Protein AF-A0A7S2GIJ1-F1 (afdb_monomer)

Foldseek 3Di:
DDDPPDQLVRVVVVLVVVPVPLPALVSLQVQLVSCVSVVNLVSNLVSLVSSLVSCVVVVVLLSNLVSLCSNLLSQLVVLLVVCVVPVVPDDPVSVVSNVVSVVSLVSSCVSCVVVVPVVSVVSSVVSVVVSLVSVLVSCVVVFDFPDWDWDADPPVRDIWIQGFHPSDDPDPDDDDDDDRPGDGDTDD

Sequence (188 aa):
SAVPFLSGEEAMKLYSEIGNKTDSAPCCHTLAQIHQAMQKPAQAIKCAKQAAEDYRDSGDRLAEANALHDLAVMDMDDLLSEVEKDPKAFSKAQADRLSAAWKPLEESLALYRELKHQDGEYYVTETINNVIERSRQIHIRVAEPVKTIYIMNPDTRKSFALHIFDTHITDTGADDEDDEGAAELEDE

Organism: NCBI:txid327968

Radius of gyration: 21.4 Å; Cα contacts (8 Å, |Δi|>4): 199; chains: 1; bounding box: 50×32×58 Å

Mean predicted aligned error: 10.04 Å

pLDDT: mean 83.32, std 18.73, range [32.22, 98.62]

Solvent-accessible surface area (backbone atoms only — not comparable to full-atom values): 10584 Å² total; per-residue (Å²): 134,85,79,78,86,62,52,56,66,54,46,49,49,55,51,52,72,72,34,94,54,81,85,38,36,71,58,26,38,51,50,10,55,39,25,46,77,63,74,33,52,74,58,10,37,53,24,12,48,51,14,21,54,45,19,56,76,71,63,42,57,68,60,17,22,53,23,22,38,51,26,19,52,48,48,46,50,53,51,50,58,55,35,66,75,44,52,84,69,70,40,71,70,56,52,53,48,50,58,57,33,48,51,39,36,53,54,15,44,51,40,20,59,75,70,65,37,62,70,54,43,49,53,48,52,52,50,53,53,51,53,52,51,53,52,51,56,41,45,62,76,67,53,75,62,78,42,76,46,81,46,65,42,86,87,79,69,49,69,39,52,43,45,34,49,87,75,80,80,78,65,91,85,70,86,82,86,90,78,90,66,77,56,87,55,82,69,132

Nearest PDB structures (foldseek):
  4a1s-assembly1_B  TM=7.012E-01  e=2.010E-04  Drosophila melanogaster
  5a7d-assembly2_E  TM=8.219E-01  e=1.044E-03  Drosophila melanogaster
  6hc2-assembly1_C  TM=6.698E-01  e=4.336E-04  Homo sapiens
  4wne-assembly1_A  TM=6.938E-01  e=9.354E-04  Homo sapiens
  4jhr-assembly1_B  TM=5.874E-01  e=3.321E-02  Mus musculus

Secondary structure (DSSP, 8-state):
-PPP---HHHHHHHHHHH-S-TT-HHHHHHHHHHHHHTT-HHHHHHHHHHHHHHHHHHT-HHHHHHHHHHHHHHHHHHHHHHHHH-GGG--HHHHHHHHHHHHHHHHHHHHHHHTT-HHHHHHHHHHHHHHHHHHHHHHHTTSPPSEEEEEE-TTT--EEEEEE-------TT---------------

Structure (mmCIF, N/CA/C/O backbone):
data_AF-A0A7S2GIJ1-F1
#
_entry.id   AF-A0A7S2GIJ1-F1
#
loop_
_atom_site.group_PDB
_atom_site.id
_atom_site.type_symbol
_atom_site.label_atom_id
_atom_site.label_alt_id
_atom_site.label_comp_id
_atom_site.label_asym_id
_atom_site.label_entity_id
_atom_site.label_seq_id
_atom_site.pdbx_PDB_ins_code
_atom_site.Cartn_x
_atom_site.Cartn_y
_atom_site.Cartn_z
_atom_site.occupancy
_atom_site.B_iso_or_equiv
_atom_site.auth_seq_id
_atom_site.auth_comp_id
_atom_site.auth_asym_id
_atom_site.auth_atom_id
_atom_site.pdbx_PDB_model_num
ATOM 1 N N . SER A 1 1 ? 10.943 17.146 26.565 1.00 32.22 1 SER A N 1
ATOM 2 C CA . SER A 1 1 ? 11.089 15.704 26.819 1.00 32.22 1 SER A CA 1
ATOM 3 C C . SER A 1 1 ? 11.301 15.003 25.501 1.00 32.22 1 SER A C 1
ATOM 5 O O . SER A 1 1 ? 10.431 15.096 24.648 1.00 32.22 1 SER A O 1
ATOM 7 N N . ALA A 1 2 ? 12.478 14.413 25.299 1.00 37.59 2 ALA A N 1
ATOM 8 C CA . ALA A 1 2 ? 12.779 13.629 24.108 1.00 37.59 2 ALA A CA 1
ATOM 9 C C . ALA A 1 2 ? 12.037 12.292 24.214 1.00 37.59 2 ALA A C 1
ATOM 11 O O . ALA A 1 2 ? 12.207 11.582 25.204 1.00 37.59 2 ALA A O 1
ATOM 12 N N . VAL A 1 3 ? 11.185 11.985 23.238 1.00 43.62 3 VAL A N 1
ATOM 13 C CA . VAL A 1 3 ? 10.626 10.639 23.091 1.00 43.62 3 VAL A CA 1
ATOM 14 C C . VAL A 1 3 ? 11.806 9.741 22.701 1.00 43.62 3 VAL A C 1
ATOM 16 O O . VAL A 1 3 ? 12.465 10.041 21.703 1.00 43.62 3 VAL A O 1
ATOM 19 N N . PRO A 1 4 ? 12.166 8.720 23.496 1.00 46.81 4 PRO A N 1
ATOM 20 C CA . PRO A 1 4 ? 13.254 7.828 23.133 1.00 46.81 4 PRO A CA 1
ATOM 21 C C . PRO A 1 4 ? 12.844 7.071 21.869 1.00 46.81 4 PRO A C 1
ATOM 23 O O . PRO A 1 4 ? 11.732 6.551 21.787 1.00 46.81 4 PRO A O 1
ATOM 26 N N . PHE A 1 5 ? 13.737 7.041 20.881 1.00 47.34 5 PHE A N 1
ATOM 27 C CA . PHE A 1 5 ? 13.583 6.236 19.674 1.00 47.34 5 PHE A CA 1
ATOM 28 C C . PHE A 1 5 ? 13.744 4.766 20.088 1.00 47.34 5 PHE A C 1
ATOM 30 O O . PHE A 1 5 ? 14.842 4.218 20.068 1.00 47.34 5 PHE A O 1
ATOM 37 N N . LEU A 1 6 ? 12.667 4.172 20.602 1.00 59.47 6 LEU A N 1
ATOM 38 C CA . LEU A 1 6 ? 12.596 2.746 20.899 1.00 59.47 6 LEU A CA 1
ATOM 39 C C . LEU A 1 6 ? 12.749 1.994 19.576 1.00 59.47 6 LEU A C 1
ATOM 41 O O . LEU A 1 6 ? 12.116 2.350 18.580 1.00 59.47 6 LEU A O 1
ATOM 45 N N . SER A 1 7 ? 13.589 0.964 19.556 1.00 71.94 7 SER A N 1
ATOM 46 C CA . SER A 1 7 ? 13.652 0.053 18.412 1.00 71.94 7 SER A CA 1
ATOM 47 C C . SER A 1 7 ? 12.266 -0.561 18.162 1.00 71.94 7 SER A C 1
ATOM 49 O O . SER A 1 7 ? 11.481 -0.731 19.096 1.00 71.94 7 SER A O 1
ATOM 51 N N . GLY A 1 8 ? 11.935 -0.907 16.912 1.00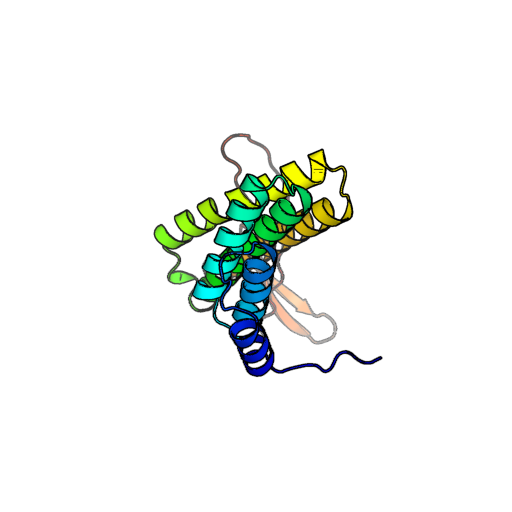 66.06 8 GLY A N 1
ATOM 52 C CA . GLY A 1 8 ? 10.622 -1.489 16.581 1.00 66.06 8 GLY A CA 1
ATOM 53 C C . GLY A 1 8 ? 10.278 -2.729 17.422 1.00 66.06 8 GLY A C 1
ATOM 54 O O . GLY A 1 8 ? 9.116 -2.952 17.752 1.00 66.06 8 GLY A O 1
ATOM 55 N N . GLU A 1 9 ? 11.292 -3.484 17.855 1.00 66.50 9 GLU A N 1
ATOM 56 C CA . GLU A 1 9 ? 11.151 -4.616 18.779 1.00 66.50 9 GLU A CA 1
ATOM 57 C C . GLU A 1 9 ? 10.811 -4.187 20.210 1.00 66.50 9 GLU A C 1
ATOM 59 O O . GLU A 1 9 ? 9.948 -4.795 20.841 1.00 66.50 9 GLU A O 1
ATOM 64 N N . GLU A 1 10 ? 11.438 -3.130 20.727 1.00 69.94 10 GLU A N 1
ATOM 65 C CA . GLU A 1 10 ? 11.119 -2.581 22.048 1.00 69.94 10 GLU A CA 1
ATOM 66 C C . GLU A 1 10 ? 9.728 -1.945 22.067 1.00 69.94 10 GLU A C 1
ATOM 68 O O . GLU A 1 10 ? 8.986 -2.148 23.026 1.00 69.94 10 GLU A O 1
ATOM 73 N N . ALA A 1 11 ? 9.344 -1.241 20.996 1.00 69.69 11 ALA A N 1
ATOM 74 C CA . ALA A 1 11 ? 7.995 -0.716 20.823 1.00 69.69 11 ALA A CA 1
ATOM 75 C C . ALA A 1 11 ? 6.970 -1.858 20.785 1.00 69.69 11 ALA A C 1
ATOM 77 O O . ALA A 1 11 ? 5.997 -1.831 21.534 1.00 69.69 11 ALA A O 1
ATOM 78 N N . MET A 1 12 ? 7.218 -2.907 19.993 1.00 69.75 12 MET A N 1
ATOM 79 C CA . MET A 1 12 ? 6.356 -4.090 19.933 1.00 69.75 12 MET A CA 1
ATOM 80 C C . MET A 1 12 ? 6.237 -4.780 21.291 1.00 69.75 12 MET A C 1
ATOM 82 O O . MET A 1 12 ? 5.138 -5.160 21.683 1.00 69.75 12 MET A O 1
ATOM 86 N N . LYS A 1 13 ? 7.342 -4.910 22.031 1.00 71.94 13 LYS A N 1
ATOM 87 C CA . LYS A 1 13 ? 7.343 -5.515 23.362 1.00 71.94 13 LYS A CA 1
ATOM 88 C C . LYS A 1 13 ? 6.508 -4.692 24.342 1.00 71.94 13 LYS A C 1
ATOM 90 O O . LYS A 1 13 ? 5.602 -5.249 24.954 1.00 71.94 13 LYS A O 1
ATOM 95 N N . LEU A 1 14 ? 6.716 -3.375 24.400 1.00 68.12 14 LEU A N 1
ATOM 96 C CA . LEU A 1 14 ? 5.918 -2.466 25.230 1.00 68.12 14 LEU A CA 1
ATOM 97 C C . LEU A 1 14 ? 4.426 -2.532 24.872 1.00 68.12 14 LEU A C 1
ATOM 99 O O . LEU A 1 14 ? 3.579 -2.645 25.755 1.00 68.12 14 LEU A O 1
ATOM 103 N N . TYR A 1 15 ? 4.100 -2.516 23.577 1.00 64.00 15 TYR A N 1
ATOM 104 C CA . TYR A 1 15 ? 2.719 -2.599 23.104 1.00 64.00 15 TYR A CA 1
ATOM 105 C C . TYR A 1 15 ? 2.088 -3.970 23.362 1.00 64.00 15 TYR A C 1
ATOM 107 O O . TYR A 1 15 ? 0.911 -4.031 23.701 1.00 64.00 15 TYR A O 1
ATOM 115 N N . SER A 1 16 ? 2.852 -5.061 23.277 1.00 62.88 16 SER A N 1
ATOM 116 C CA . SER A 1 16 ? 2.382 -6.410 23.617 1.00 62.88 16 SER A CA 1
ATOM 117 C C . SER A 1 16 ? 2.179 -6.608 25.124 1.00 62.88 16 SER A C 1
ATOM 119 O O . SER A 1 16 ? 1.241 -7.287 25.529 1.00 62.88 16 SER A O 1
ATOM 121 N N . GLU A 1 17 ? 2.997 -5.963 25.963 1.00 63.38 17 GLU A N 1
ATOM 122 C CA . GLU A 1 17 ? 2.891 -6.002 27.429 1.00 63.38 17 GLU A CA 1
ATOM 123 C C . GLU A 1 17 ? 1.703 -5.171 27.944 1.00 63.38 17 GLU A C 1
ATOM 125 O O . GLU A 1 17 ? 1.036 -5.562 28.902 1.00 63.38 17 GLU A O 1
ATOM 130 N N . ILE A 1 18 ? 1.380 -4.062 27.271 1.00 59.69 18 ILE A N 1
ATOM 131 C CA . ILE A 1 18 ? 0.137 -3.294 27.477 1.00 59.69 18 ILE A CA 1
ATOM 132 C C . ILE A 1 18 ? -1.072 -4.033 26.850 1.00 59.69 18 ILE A C 1
ATOM 134 O O . ILE A 1 18 ? -2.219 -3.864 27.273 1.00 59.69 18 ILE A O 1
ATOM 138 N N . GLY A 1 19 ? -0.800 -4.883 25.856 1.00 48.91 19 GLY A N 1
ATOM 139 C CA . GLY A 1 19 ? -1.715 -5.453 24.872 1.00 48.91 19 GLY A CA 1
ATOM 140 C C . GLY A 1 19 ? -2.279 -6.839 25.171 1.00 48.91 19 GLY A C 1
ATOM 141 O O . GLY A 1 19 ? -2.510 -7.599 24.237 1.00 48.91 19 GLY A O 1
ATOM 142 N N . ASN A 1 20 ? -2.710 -7.123 26.404 1.00 52.25 20 ASN A N 1
ATOM 143 C CA . ASN A 1 20 ? -3.764 -8.140 26.614 1.00 52.25 20 ASN A CA 1
ATOM 144 C C . ASN A 1 20 ? -5.155 -7.645 26.112 1.00 52.25 20 ASN A C 1
ATOM 146 O O . ASN A 1 20 ? -6.200 -8.040 26.619 1.00 52.25 20 ASN A O 1
ATOM 150 N N . LYS A 1 21 ? -5.134 -6.696 25.164 1.00 53.38 21 LYS A N 1
ATOM 151 C CA . LYS A 1 21 ? -6.224 -5.973 24.504 1.00 53.38 21 LYS A CA 1
ATOM 152 C C . LYS A 1 21 ? -5.809 -5.678 23.055 1.00 53.38 21 LYS A C 1
ATOM 154 O O . LYS A 1 21 ? -5.709 -4.524 22.651 1.00 53.38 21 LYS A O 1
ATOM 159 N N . THR A 1 22 ? -5.538 -6.715 22.271 1.00 56.12 22 THR A N 1
ATOM 160 C CA . THR A 1 22 ? -5.374 -6.613 20.806 1.00 56.12 22 THR A CA 1
ATOM 161 C C . THR A 1 22 ? -6.641 -6.144 20.072 1.00 56.12 22 THR A C 1
ATOM 163 O O . THR A 1 22 ? -6.626 -6.057 18.854 1.00 56.12 22 THR A O 1
ATOM 166 N N . ASP A 1 23 ? -7.706 -5.801 20.799 1.00 63.22 23 ASP A N 1
ATOM 167 C CA . ASP A 1 23 ? -9.044 -5.513 20.273 1.00 63.22 23 ASP A CA 1
ATOM 168 C C . ASP A 1 23 ? -9.342 -4.003 20.152 1.00 63.22 23 ASP A C 1
ATOM 170 O O . ASP A 1 23 ? -10.500 -3.595 20.156 1.00 63.22 23 ASP A O 1
ATOM 174 N N . SER A 1 24 ? -8.318 -3.142 20.153 1.00 83.25 24 SER A N 1
ATOM 175 C CA . SER A 1 24 ? -8.496 -1.683 20.108 1.00 83.25 24 SER A CA 1
ATOM 176 C C . SER A 1 24 ? -7.946 -1.103 18.807 1.00 83.25 24 SER A C 1
ATOM 178 O O . SER A 1 24 ? -6.752 -1.251 18.530 1.00 83.25 24 SER A O 1
ATOM 180 N N . ALA A 1 25 ? -8.783 -0.379 18.058 1.00 90.06 25 ALA A N 1
ATOM 181 C CA . ALA A 1 25 ? -8.438 0.194 16.752 1.00 90.06 25 ALA A CA 1
ATOM 182 C C . ALA A 1 25 ? -7.114 0.998 16.747 1.00 90.06 25 ALA A C 1
ATOM 184 O O . ALA A 1 25 ? -6.254 0.717 15.906 1.00 90.06 25 ALA A O 1
ATOM 185 N N . PRO A 1 26 ? -6.839 1.901 17.718 1.00 90.50 26 PRO A N 1
ATOM 186 C CA . PRO A 1 26 ? -5.560 2.617 17.783 1.00 90.50 26 PRO A CA 1
ATOM 187 C C . PRO A 1 26 ? -4.344 1.720 18.010 1.00 90.50 26 PRO A C 1
ATOM 189 O O . PRO A 1 26 ? -3.251 2.009 17.516 1.00 90.50 26 PRO A O 1
ATOM 192 N N . CYS A 1 27 ? -4.517 0.619 18.747 1.00 86.56 27 CYS A N 1
ATOM 193 C CA . CYS A 1 27 ? -3.449 -0.349 18.968 1.00 86.56 27 CYS A CA 1
ATOM 194 C C . CYS A 1 27 ? -3.133 -1.098 17.672 1.00 86.56 27 CYS A C 1
ATOM 196 O O . CYS A 1 27 ? -1.963 -1.197 17.309 1.00 86.56 27 CYS A O 1
ATOM 198 N N . CYS A 1 28 ? -4.159 -1.564 16.951 1.00 90.69 28 CYS A N 1
ATOM 199 C CA . CYS A 1 28 ? -3.998 -2.179 15.634 1.00 90.69 28 CYS A CA 1
ATOM 200 C C . CYS A 1 28 ? -3.300 -1.226 14.656 1.00 90.69 28 CYS A C 1
ATOM 202 O O . CYS A 1 28 ? -2.339 -1.618 13.998 1.00 90.69 28 CYS A O 1
ATOM 204 N N . HIS A 1 29 ? -3.707 0.044 14.624 1.00 93.81 29 HIS A N 1
ATOM 205 C CA . HIS A 1 29 ? -3.110 1.038 13.731 1.00 93.81 29 HIS A CA 1
ATOM 206 C C . HIS A 1 29 ? -1.628 1.276 14.046 1.00 93.81 29 HIS A C 1
ATOM 208 O O . HIS A 1 29 ? -0.779 1.232 13.159 1.00 93.81 29 HIS A O 1
ATOM 214 N N . THR A 1 30 ? -1.282 1.420 15.327 1.00 91.50 30 THR A N 1
ATOM 215 C CA . THR A 1 30 ? 0.119 1.596 15.740 1.00 91.50 30 THR A CA 1
ATOM 216 C C . THR A 1 30 ? 0.963 0.351 15.448 1.00 91.50 30 THR A C 1
ATOM 218 O O . THR A 1 30 ? 2.104 0.459 14.996 1.00 91.50 30 THR A O 1
ATOM 221 N N . LEU A 1 31 ? 0.416 -0.850 15.664 1.00 90.81 31 LEU A N 1
ATOM 222 C CA . LEU A 1 31 ? 1.094 -2.100 15.314 1.00 90.81 31 LEU A CA 1
ATOM 223 C C . LEU A 1 31 ? 1.361 -2.200 13.812 1.00 90.81 31 LEU A C 1
ATOM 225 O O . LEU A 1 31 ? 2.418 -2.702 13.434 1.00 90.81 31 LEU A O 1
ATOM 229 N N . ALA A 1 32 ? 0.460 -1.693 12.967 1.00 94.69 32 ALA A N 1
ATOM 230 C CA . ALA A 1 32 ? 0.686 -1.640 11.528 1.00 94.69 32 ALA A CA 1
ATOM 231 C C . ALA A 1 32 ? 1.940 -0.824 11.186 1.00 94.69 32 ALA A C 1
ATOM 233 O O . ALA A 1 32 ? 2.831 -1.312 10.493 1.00 94.69 32 ALA A O 1
ATOM 234 N N . GLN A 1 33 ? 2.060 0.373 11.762 1.00 93.38 33 GLN A N 1
ATOM 235 C CA . GLN A 1 33 ? 3.212 1.257 11.567 1.00 93.38 33 GLN A CA 1
ATOM 236 C C . GLN A 1 33 ? 4.517 0.634 12.090 1.00 93.38 33 GLN A C 1
ATOM 238 O O . GLN A 1 33 ? 5.549 0.694 11.420 1.00 93.38 33 GLN A O 1
ATOM 243 N N . ILE A 1 34 ? 4.477 -0.034 13.250 1.00 91.62 34 ILE A N 1
ATOM 244 C CA . ILE A 1 34 ? 5.633 -0.768 13.795 1.00 91.62 34 ILE A CA 1
ATOM 245 C C . ILE A 1 34 ? 6.033 -1.914 12.859 1.00 91.62 34 ILE A C 1
ATOM 247 O O . ILE A 1 34 ? 7.212 -2.078 12.550 1.00 91.62 34 ILE A O 1
ATOM 251 N N . HIS A 1 35 ? 5.072 -2.711 12.388 1.00 92.44 35 HIS A N 1
ATOM 252 C CA . HIS A 1 35 ? 5.343 -3.802 11.458 1.00 92.44 35 HIS A CA 1
ATOM 253 C C . HIS A 1 35 ? 5.932 -3.297 10.139 1.00 92.44 35 HIS A C 1
ATOM 255 O O . HIS A 1 35 ? 6.887 -3.901 9.648 1.00 92.44 35 HIS A O 1
ATOM 261 N N . GLN A 1 36 ? 5.450 -2.167 9.621 1.00 92.62 36 GLN A N 1
ATOM 262 C CA . GLN A 1 36 ? 6.013 -1.539 8.429 1.00 92.62 36 GLN A CA 1
ATOM 263 C C . GLN A 1 36 ? 7.467 -1.106 8.658 1.00 92.62 36 GLN A C 1
ATOM 265 O O . GLN A 1 36 ? 8.349 -1.456 7.875 1.00 92.62 36 GLN A O 1
ATOM 270 N N . ALA A 1 37 ? 7.759 -0.443 9.782 1.00 91.69 37 ALA A N 1
ATOM 271 C CA . ALA A 1 37 ? 9.123 -0.051 10.148 1.00 91.69 37 ALA A CA 1
ATOM 272 C C . ALA A 1 37 ? 10.066 -1.257 10.327 1.00 91.69 37 ALA A C 1
ATOM 274 O O . ALA A 1 37 ? 11.267 -1.163 10.085 1.00 91.69 37 ALA A O 1
ATOM 275 N N . MET A 1 38 ? 9.519 -2.410 10.717 1.00 92.50 38 MET A N 1
ATOM 276 C CA . MET A 1 38 ? 10.244 -3.675 10.830 1.00 92.50 38 MET A CA 1
ATOM 277 C C . MET A 1 38 ? 10.333 -4.467 9.519 1.00 92.50 38 MET A C 1
ATOM 279 O O . MET A 1 38 ? 10.793 -5.609 9.557 1.00 92.50 38 MET A O 1
ATOM 283 N N . GLN A 1 39 ? 9.890 -3.908 8.386 1.00 93.06 39 GLN A N 1
ATOM 284 C CA . GLN A 1 39 ? 9.869 -4.590 7.085 1.00 93.06 39 GLN A CA 1
ATOM 285 C C . GLN A 1 39 ? 9.063 -5.902 7.132 1.00 93.06 39 GLN A C 1
ATOM 287 O O . GLN A 1 39 ? 9.461 -6.937 6.597 1.00 93.06 39 GLN A O 1
ATOM 292 N N . LYS A 1 40 ? 7.918 -5.865 7.825 1.00 95.19 40 LYS A N 1
ATOM 293 C CA . LYS A 1 40 ? 6.952 -6.965 7.972 1.00 95.19 40 LYS A CA 1
ATOM 294 C C . LYS A 1 40 ? 5.616 -6.584 7.308 1.00 95.19 40 LYS A C 1
ATOM 296 O O . LYS A 1 40 ? 4.619 -6.408 8.013 1.00 95.19 40 LYS A O 1
ATOM 301 N N . PRO A 1 41 ? 5.582 -6.444 5.970 1.00 95.12 41 PRO A N 1
ATOM 302 C CA . PRO A 1 41 ? 4.455 -5.850 5.243 1.00 95.12 41 PRO A CA 1
ATOM 303 C C . PRO A 1 41 ? 3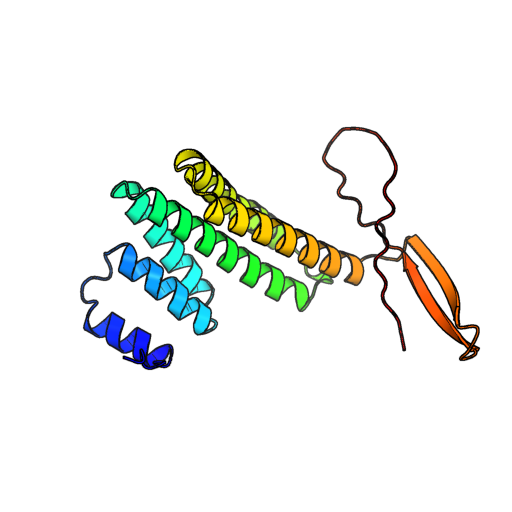.153 -6.636 5.425 1.00 95.12 41 PRO A C 1
ATOM 305 O O . PRO A 1 41 ? 2.109 -6.053 5.696 1.00 95.12 41 PRO A O 1
ATOM 308 N N . ALA A 1 42 ? 3.204 -7.972 5.408 1.00 95.94 42 ALA A N 1
ATOM 309 C CA . ALA A 1 42 ? 2.014 -8.806 5.598 1.00 95.94 42 ALA A CA 1
ATOM 310 C C . ALA A 1 42 ? 1.320 -8.567 6.955 1.00 95.94 42 ALA A C 1
ATOM 312 O O . ALA A 1 42 ? 0.091 -8.534 7.042 1.00 95.94 42 ALA A O 1
ATOM 313 N N . GLN A 1 43 ? 2.099 -8.397 8.028 1.00 94.56 43 GLN A N 1
ATOM 314 C CA . GLN A 1 43 ? 1.569 -8.071 9.350 1.00 94.56 43 GLN A CA 1
ATOM 315 C C . GLN A 1 43 ? 1.076 -6.623 9.408 1.00 94.56 43 GLN A C 1
ATOM 317 O O . GLN A 1 43 ? 0.029 -6.375 10.002 1.00 94.56 43 GLN A O 1
ATOM 322 N N . ALA A 1 44 ? 1.790 -5.696 8.764 1.00 96.19 44 ALA A N 1
ATOM 323 C CA . ALA A 1 44 ? 1.412 -4.290 8.699 1.00 96.19 44 ALA A CA 1
ATOM 324 C C . ALA A 1 44 ? 0.038 -4.105 8.036 1.00 96.19 44 ALA A C 1
ATOM 326 O O . ALA A 1 44 ? -0.884 -3.583 8.662 1.00 96.19 44 ALA A O 1
ATOM 327 N N . ILE A 1 45 ? -0.133 -4.668 6.837 1.00 97.62 45 ILE A N 1
ATOM 328 C CA . ILE A 1 45 ? -1.377 -4.658 6.055 1.00 97.62 45 ILE A CA 1
ATOM 329 C C . ILE A 1 45 ? -2.533 -5.259 6.864 1.00 97.62 45 ILE A C 1
ATOM 331 O O . ILE A 1 45 ? -3.619 -4.683 6.938 1.00 97.62 45 ILE A O 1
ATOM 335 N N . LYS A 1 46 ? -2.308 -6.400 7.532 1.00 96.12 46 LYS A N 1
ATOM 336 C CA . LYS A 1 46 ? -3.337 -7.039 8.365 1.00 96.12 46 LYS A CA 1
ATOM 337 C C . LYS A 1 46 ? -3.787 -6.133 9.516 1.00 96.12 46 LYS A C 1
ATOM 339 O O . LYS A 1 46 ? -4.984 -6.016 9.766 1.00 96.12 46 LYS A O 1
ATOM 344 N N . CYS A 1 47 ? -2.840 -5.516 10.216 1.00 95.12 47 CYS A N 1
ATOM 345 C CA . CYS A 1 47 ? -3.121 -4.627 11.338 1.00 95.12 47 CYS A CA 1
ATOM 346 C C . CYS A 1 47 ? -3.820 -3.330 10.895 1.00 95.12 47 CYS A C 1
ATOM 348 O O . CYS A 1 47 ? -4.778 -2.918 11.547 1.00 95.12 47 CYS A O 1
ATOM 350 N N . ALA A 1 48 ? -3.403 -2.728 9.776 1.00 97.31 48 ALA A N 1
ATOM 351 C CA . ALA A 1 48 ? -4.028 -1.523 9.224 1.00 97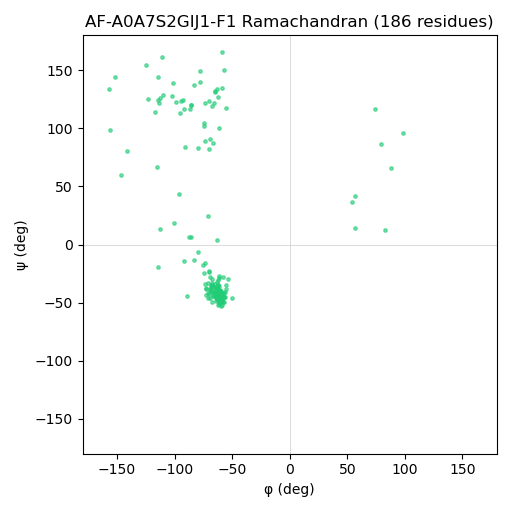.31 48 ALA A CA 1
ATOM 352 C C . ALA A 1 48 ? -5.475 -1.790 8.791 1.00 97.31 48 ALA A C 1
ATOM 354 O O . ALA A 1 48 ? -6.375 -1.020 9.119 1.00 97.31 48 ALA A O 1
ATOM 355 N N . LYS A 1 49 ? -5.718 -2.933 8.135 1.00 97.50 49 LYS A N 1
ATOM 356 C CA . LYS A 1 49 ? -7.066 -3.356 7.747 1.00 97.50 49 LYS A CA 1
ATOM 357 C C . LYS A 1 49 ? -7.989 -3.530 8.953 1.00 97.50 49 LYS A C 1
ATOM 359 O O . LYS A 1 49 ? -9.098 -3.008 8.932 1.00 97.50 49 LYS A O 1
ATOM 364 N N . GLN A 1 50 ? -7.524 -4.215 10.000 1.00 95.81 50 GLN A N 1
ATOM 365 C CA . GLN A 1 50 ? -8.312 -4.377 11.225 1.00 95.81 50 GLN A CA 1
ATOM 366 C C . GLN A 1 50 ? -8.631 -3.019 11.861 1.00 95.81 50 GLN A C 1
ATOM 368 O O . GLN A 1 50 ? -9.771 -2.769 12.229 1.00 95.81 50 GLN A O 1
ATOM 373 N N . ALA A 1 51 ? -7.649 -2.115 11.936 1.00 96.31 51 ALA A N 1
ATOM 374 C CA . ALA A 1 51 ? -7.867 -0.780 12.483 1.00 96.31 51 ALA A CA 1
ATOM 375 C C . ALA A 1 51 ? -8.925 0.008 11.697 1.00 96.31 51 ALA A C 1
ATOM 377 O O . ALA A 1 51 ? -9.792 0.629 12.304 1.00 96.31 51 ALA A O 1
ATOM 378 N N . ALA A 1 52 ? -8.881 -0.036 10.363 1.00 97.94 52 ALA A N 1
ATOM 379 C CA . ALA A 1 52 ? -9.874 0.621 9.517 1.00 97.94 52 ALA A CA 1
ATOM 380 C C . ALA A 1 52 ? -11.295 0.077 9.754 1.00 97.94 52 ALA A C 1
ATOM 382 O O . ALA A 1 52 ? -12.238 0.859 9.864 1.00 97.94 52 ALA A O 1
ATOM 383 N N . GLU A 1 53 ? -11.450 -1.246 9.875 1.00 97.06 53 GLU A N 1
ATOM 384 C CA . GLU A 1 53 ? -12.733 -1.889 10.193 1.00 97.06 53 GLU A CA 1
ATOM 385 C C . GLU A 1 53 ? -13.242 -1.477 11.588 1.00 97.06 53 GLU A C 1
ATOM 387 O O . GLU A 1 53 ? -14.389 -1.057 11.731 1.00 97.06 53 GLU A O 1
ATOM 392 N N . ASP A 1 54 ? -12.377 -1.477 12.603 1.00 94.94 54 ASP A N 1
ATOM 393 C CA . ASP A 1 54 ? -12.757 -1.101 13.969 1.00 94.94 54 ASP A CA 1
ATOM 394 C C . ASP A 1 54 ? -13.108 0.401 14.092 1.00 94.94 54 ASP A C 1
ATOM 396 O O . ASP A 1 54 ? -14.024 0.793 14.829 1.00 94.94 54 ASP A O 1
ATOM 400 N N . TYR A 1 55 ? -12.400 1.280 13.372 1.00 97.12 55 TYR A N 1
ATOM 401 C CA . TYR A 1 55 ? -12.719 2.711 13.328 1.00 97.12 55 TYR A CA 1
ATOM 402 C C . TYR A 1 55 ? -14.037 2.987 12.606 1.00 97.12 55 TYR A C 1
ATOM 404 O O . TYR A 1 55 ? -14.815 3.830 13.057 1.00 97.12 55 TYR A O 1
ATOM 412 N N . ARG A 1 56 ? -14.334 2.223 11.550 1.00 97.19 56 ARG A N 1
ATOM 413 C CA . ARG A 1 56 ? -15.636 2.256 10.879 1.00 97.19 56 ARG A CA 1
ATOM 414 C C . ARG A 1 56 ? -16.763 1.883 11.834 1.00 97.19 56 ARG A C 1
ATOM 416 O O . ARG A 1 56 ? -17.750 2.612 11.919 1.00 97.19 56 ARG A O 1
ATOM 423 N N . ASP A 1 57 ? -16.597 0.791 12.572 1.00 96.06 57 ASP A N 1
ATOM 424 C CA . ASP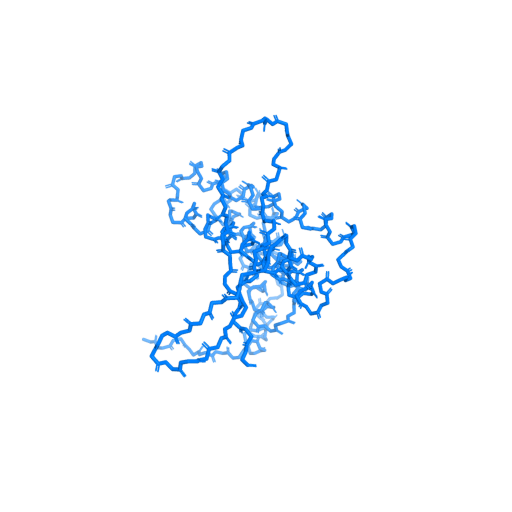 A 1 57 ? -17.612 0.286 13.500 1.00 96.06 57 ASP A CA 1
ATOM 425 C C . ASP A 1 57 ? -17.832 1.222 14.698 1.00 96.06 57 ASP A C 1
ATOM 427 O O . ASP A 1 57 ? -18.953 1.360 15.194 1.00 96.06 57 ASP A O 1
ATOM 431 N N . SER A 1 58 ? -16.778 1.905 15.149 1.00 95.12 58 SER A N 1
ATOM 432 C CA . SER A 1 58 ? -16.860 2.902 16.226 1.00 95.12 58 SER A CA 1
ATOM 433 C C . SER A 1 58 ? -17.294 4.298 15.758 1.00 95.12 58 SER A C 1
ATOM 435 O O . SER A 1 58 ? -17.681 5.122 16.591 1.00 95.12 58 SER A O 1
ATOM 437 N N . GLY A 1 59 ? -17.282 4.562 14.448 1.00 95.81 59 GLY A N 1
ATOM 438 C CA . GLY A 1 59 ? -17.666 5.839 13.845 1.00 95.81 59 GLY A CA 1
ATOM 439 C C . GLY A 1 59 ? -16.571 6.914 13.847 1.00 95.81 59 GLY A C 1
ATOM 440 O O . GLY A 1 59 ? -16.873 8.077 13.567 1.00 95.81 59 GLY A O 1
ATOM 441 N N . ASP A 1 60 ? -15.314 6.566 14.137 1.00 97.38 60 ASP A N 1
ATOM 442 C CA . ASP A 1 60 ? -14.182 7.496 14.031 1.00 97.38 60 ASP A CA 1
ATOM 443 C C . ASP A 1 60 ? -13.721 7.618 12.572 1.00 97.38 60 ASP A C 1
ATOM 445 O O . ASP A 1 60 ? -12.794 6.959 12.104 1.00 97.38 60 ASP A O 1
ATOM 449 N N . ARG A 1 61 ? -14.411 8.484 11.829 1.00 98.00 61 ARG A N 1
ATOM 450 C CA . ARG A 1 61 ? -14.220 8.665 10.383 1.00 98.00 61 ARG A CA 1
ATOM 451 C C . ARG A 1 61 ? -12.825 9.163 10.009 1.00 98.00 61 ARG A C 1
ATOM 453 O O . ARG A 1 61 ? -12.318 8.789 8.956 1.00 98.00 61 ARG A O 1
ATOM 460 N N . LEU A 1 62 ? -12.210 10.016 10.835 1.00 98.31 62 LEU A N 1
ATOM 461 C CA . LEU A 1 62 ? -10.869 10.536 10.547 1.00 98.31 62 LEU A CA 1
ATOM 462 C C . LEU A 1 62 ? -9.820 9.445 10.759 1.00 98.31 62 LEU A C 1
ATOM 464 O O . LEU A 1 62 ? -8.925 9.281 9.932 1.00 98.31 62 LEU A O 1
ATOM 468 N N . ALA A 1 63 ? -9.937 8.686 11.849 1.00 97.56 63 ALA A N 1
ATOM 469 C CA . ALA A 1 63 ? -9.021 7.592 12.117 1.00 97.56 63 ALA A CA 1
ATOM 470 C C . ALA A 1 63 ? -9.177 6.448 11.100 1.00 97.56 63 ALA A C 1
ATOM 472 O O . ALA A 1 63 ? -8.177 5.884 10.660 1.00 97.56 63 ALA A O 1
ATOM 473 N N . GLU A 1 64 ? -10.401 6.171 10.645 1.00 98.44 64 GLU A N 1
ATOM 474 C CA . GLU A 1 64 ? -10.657 5.260 9.527 1.00 98.44 64 GLU A CA 1
ATOM 475 C C . GLU A 1 64 ? -9.990 5.739 8.233 1.00 98.44 64 GLU A C 1
ATOM 477 O O . GLU A 1 64 ? -9.312 4.949 7.580 1.00 98.44 64 GLU A O 1
ATOM 482 N N . ALA A 1 65 ? -10.124 7.024 7.879 1.00 98.62 65 ALA A N 1
ATOM 483 C CA . ALA A 1 65 ? -9.484 7.588 6.689 1.00 98.62 65 ALA A CA 1
ATOM 484 C C . ALA A 1 65 ? -7.960 7.407 6.727 1.00 98.62 65 ALA A C 1
ATOM 486 O O . ALA A 1 65 ? -7.369 6.960 5.743 1.00 98.62 65 ALA A O 1
ATOM 487 N N . ASN A 1 66 ? -7.343 7.686 7.879 1.00 98.31 66 ASN A N 1
ATOM 488 C CA . ASN A 1 66 ? -5.908 7.499 8.090 1.00 98.31 66 ASN A CA 1
ATOM 489 C C . ASN A 1 66 ? -5.502 6.019 7.983 1.00 98.31 66 ASN A C 1
ATOM 491 O O . ASN A 1 66 ? -4.518 5.697 7.326 1.00 98.31 66 ASN A O 1
ATOM 495 N N . ALA A 1 67 ? -6.257 5.105 8.600 1.00 98.06 67 ALA A N 1
ATOM 496 C CA . ALA A 1 67 ? -5.957 3.674 8.555 1.00 98.06 67 ALA A CA 1
ATOM 497 C C . ALA A 1 67 ? -6.124 3.078 7.144 1.00 98.06 67 ALA A C 1
ATOM 499 O O . ALA A 1 67 ? -5.348 2.210 6.749 1.00 98.06 67 ALA A O 1
ATOM 500 N N . LEU A 1 68 ? -7.106 3.555 6.370 1.00 98.62 68 LEU A N 1
ATOM 501 C CA . LEU A 1 68 ? -7.307 3.170 4.970 1.00 98.62 68 LEU A CA 1
ATOM 502 C C . LEU A 1 68 ? -6.200 3.708 4.051 1.00 98.62 68 LEU A C 1
ATOM 504 O O . LEU A 1 68 ? -5.751 2.982 3.164 1.00 98.62 68 LEU A O 1
ATOM 508 N N . HIS A 1 69 ? -5.740 4.945 4.275 1.00 98.44 69 HIS A N 1
ATOM 509 C CA . HIS A 1 69 ? -4.590 5.510 3.559 1.00 98.44 69 HIS A CA 1
ATOM 510 C C . HIS A 1 69 ? -3.327 4.686 3.824 1.00 98.44 69 HIS A C 1
ATOM 512 O O . HIS A 1 69 ? -2.710 4.203 2.876 1.00 98.44 69 HIS A O 1
ATOM 518 N N . ASP A 1 70 ? -3.015 4.426 5.097 1.00 98.00 70 ASP A N 1
ATOM 519 C CA . ASP A 1 70 ? -1.869 3.604 5.497 1.00 98.00 70 ASP A CA 1
ATOM 520 C C . ASP A 1 70 ? -1.957 2.182 4.918 1.00 98.00 70 ASP A C 1
ATOM 522 O O . ASP A 1 70 ? -0.964 1.658 4.415 1.00 98.00 70 ASP A O 1
ATOM 526 N N . LEU A 1 71 ? -3.144 1.561 4.936 1.00 98.38 71 LEU A N 1
ATOM 527 C CA . LEU A 1 71 ? -3.372 0.249 4.327 1.00 98.38 71 LEU A CA 1
ATOM 528 C C . LEU A 1 71 ? -3.013 0.250 2.836 1.00 98.38 71 LEU A C 1
ATOM 530 O O . LEU A 1 71 ? -2.293 -0.641 2.384 1.00 98.38 71 LEU A O 1
ATOM 534 N N . ALA A 1 72 ? -3.510 1.234 2.083 1.00 97.94 72 ALA A N 1
ATOM 535 C CA . ALA A 1 72 ? -3.241 1.345 0.655 1.00 97.94 72 ALA A CA 1
ATOM 536 C C . ALA A 1 72 ? -1.749 1.560 0.377 1.00 97.94 72 ALA A C 1
ATOM 538 O O . ALA A 1 72 ? -1.177 0.862 -0.457 1.00 97.94 72 ALA A O 1
ATOM 539 N N . VAL A 1 73 ? -1.108 2.476 1.110 1.00 97.25 73 VAL A N 1
ATOM 540 C CA . VAL A 1 73 ? 0.327 2.763 0.978 1.00 97.25 73 VAL A CA 1
ATOM 541 C C . VAL A 1 73 ? 1.160 1.514 1.256 1.00 97.25 73 VAL A C 1
ATOM 543 O O . VAL A 1 73 ? 2.029 1.184 0.457 1.00 97.25 73 VAL A O 1
ATOM 546 N N . MET A 1 74 ? 0.889 0.792 2.347 1.00 97.44 74 MET A N 1
ATOM 547 C CA . MET A 1 74 ? 1.636 -0.420 2.708 1.00 97.44 74 MET A CA 1
ATOM 548 C C . MET A 1 74 ? 1.481 -1.528 1.660 1.00 97.44 74 MET A C 1
ATOM 550 O O . MET A 1 74 ? 2.455 -2.206 1.336 1.00 97.44 74 MET A O 1
ATOM 554 N N . ASP A 1 75 ? 0.270 -1.721 1.132 1.00 96.88 75 ASP A N 1
ATOM 555 C CA . ASP A 1 75 ? -0.006 -2.760 0.137 1.00 96.88 75 ASP A CA 1
ATOM 556 C C . ASP A 1 75 ? 0.630 -2.433 -1.224 1.00 96.88 75 ASP A C 1
ATOM 558 O O . ASP A 1 75 ? 1.303 -3.278 -1.819 1.00 96.88 75 ASP A O 1
ATOM 562 N N . MET A 1 76 ? 0.482 -1.186 -1.687 1.00 96.62 76 MET A N 1
ATOM 563 C CA . MET A 1 76 ? 1.094 -0.718 -2.932 1.00 96.62 76 MET A CA 1
ATOM 564 C C . MET A 1 76 ? 2.619 -0.682 -2.843 1.00 96.62 76 MET A C 1
ATOM 566 O O . MET A 1 76 ? 3.280 -1.077 -3.798 1.00 96.62 76 MET A O 1
ATOM 570 N N . ASP A 1 77 ? 3.190 -0.246 -1.719 1.00 95.44 77 ASP A N 1
ATOM 571 C CA . ASP A 1 77 ? 4.641 -0.199 -1.541 1.00 95.44 77 ASP A CA 1
ATOM 572 C C . ASP A 1 77 ? 5.268 -1.596 -1.547 1.00 95.44 77 ASP A C 1
ATOM 574 O O . ASP A 1 77 ? 6.259 -1.817 -2.246 1.00 95.44 77 ASP A O 1
ATOM 578 N N . ASP A 1 78 ? 4.675 -2.557 -0.831 1.00 96.31 78 ASP A N 1
ATOM 579 C CA . ASP A 1 78 ? 5.136 -3.949 -0.835 1.00 96.31 78 ASP A CA 1
ATOM 580 C C . ASP A 1 78 ? 5.075 -4.548 -2.245 1.00 96.31 78 ASP A C 1
ATOM 582 O O . ASP A 1 78 ? 6.058 -5.115 -2.729 1.00 96.31 78 ASP A O 1
ATOM 586 N N . LEU A 1 79 ? 3.949 -4.355 -2.938 1.00 95.44 79 LEU A N 1
ATOM 587 C CA . LEU A 1 79 ? 3.763 -4.842 -4.298 1.00 95.44 79 LEU A CA 1
ATOM 588 C C . LEU A 1 79 ? 4.751 -4.206 -5.282 1.00 95.44 79 LEU A C 1
ATOM 590 O O . LEU A 1 79 ? 5.428 -4.917 -6.021 1.00 95.44 79 LEU A O 1
ATOM 594 N N . LEU A 1 80 ? 4.846 -2.878 -5.323 1.00 94.62 80 LEU A N 1
ATOM 595 C CA . LEU A 1 80 ? 5.724 -2.193 -6.271 1.00 94.62 80 LEU A CA 1
ATOM 596 C C . LEU A 1 80 ? 7.192 -2.521 -5.994 1.00 94.62 80 LEU A C 1
ATOM 598 O O . LEU A 1 80 ? 7.945 -2.745 -6.935 1.00 94.62 80 LEU A O 1
ATOM 602 N N . SER A 1 81 ? 7.583 -2.668 -4.727 1.00 94.19 81 SER A N 1
ATOM 603 C CA . SER A 1 81 ? 8.938 -3.090 -4.354 1.00 94.19 81 SER A CA 1
ATOM 604 C C . SER A 1 81 ? 9.245 -4.537 -4.757 1.00 94.19 81 SER A C 1
ATOM 606 O O . SER A 1 81 ? 10.402 -4.887 -5.006 1.00 94.19 81 SER A O 1
ATOM 608 N N . GLU A 1 82 ? 8.239 -5.413 -4.805 1.00 93.56 82 GLU A N 1
ATOM 609 C CA . GLU A 1 82 ? 8.358 -6.759 -5.373 1.00 93.56 82 GLU A CA 1
ATOM 610 C C . GLU A 1 82 ? 8.566 -6.690 -6.893 1.00 93.56 82 GLU A C 1
ATOM 612 O O . GLU A 1 82 ? 9.514 -7.282 -7.413 1.00 93.56 82 GLU A O 1
ATOM 617 N N . VAL A 1 83 ? 7.734 -5.915 -7.593 1.00 93.50 83 VAL A N 1
ATOM 618 C CA . VAL A 1 83 ? 7.770 -5.777 -9.058 1.00 93.50 83 VAL A CA 1
ATOM 619 C C . VAL A 1 83 ? 9.043 -5.076 -9.533 1.00 93.50 83 VAL A C 1
ATOM 621 O O . VAL A 1 83 ? 9.624 -5.469 -10.536 1.00 93.50 83 VAL A O 1
ATOM 624 N N . GLU A 1 84 ? 9.554 -4.091 -8.802 1.00 93.31 84 GLU A N 1
ATOM 625 C CA . GLU A 1 84 ? 10.805 -3.399 -9.132 1.00 93.31 84 GLU A CA 1
ATOM 626 C C . GLU A 1 84 ? 12.029 -4.328 -9.136 1.00 93.31 84 GLU A C 1
ATOM 628 O O . GLU A 1 84 ? 13.004 -4.060 -9.851 1.00 93.31 84 GLU A O 1
ATOM 633 N N . LYS A 1 85 ? 12.003 -5.425 -8.368 1.00 92.50 85 LYS A N 1
ATOM 634 C CA . LYS A 1 85 ? 13.096 -6.411 -8.344 1.00 92.50 85 LYS A CA 1
ATOM 635 C C . LYS A 1 85 ? 13.128 -7.253 -9.615 1.00 92.50 85 LYS A C 1
ATOM 637 O O . LYS A 1 85 ? 14.215 -7.544 -10.108 1.00 92.50 85 LYS A O 1
ATOM 642 N N . ASP A 1 86 ? 11.961 -7.605 -10.148 1.00 91.50 86 ASP A N 1
ATOM 643 C CA . ASP A 1 86 ? 11.830 -8.319 -11.418 1.00 91.50 86 ASP A CA 1
ATOM 644 C C . ASP A 1 86 ? 10.624 -7.811 -12.232 1.00 91.50 86 ASP A C 1
ATOM 646 O O . ASP A 1 86 ? 9.566 -8.447 -12.258 1.00 91.50 86 ASP A O 1
ATOM 650 N N . PRO A 1 87 ? 10.776 -6.672 -12.937 1.00 88.00 87 PRO A N 1
ATOM 651 C CA . PRO A 1 87 ? 9.681 -6.054 -13.689 1.00 88.00 87 PRO A CA 1
ATOM 652 C C . PRO A 1 87 ? 9.062 -6.968 -14.751 1.00 88.00 87 PRO A C 1
ATOM 654 O O . PRO A 1 87 ? 7.883 -6.847 -15.078 1.00 88.00 87 PRO A O 1
ATOM 657 N N . LYS A 1 88 ? 9.844 -7.911 -15.291 1.00 87.06 88 LYS A N 1
ATOM 658 C CA . LYS A 1 88 ? 9.391 -8.837 -16.340 1.00 87.06 88 LYS A CA 1
ATOM 659 C C . LYS A 1 88 ? 8.484 -9.940 -15.800 1.00 87.06 88 LYS A C 1
ATOM 661 O O . LYS A 1 88 ? 7.783 -10.575 -16.585 1.00 87.06 88 LYS A O 1
ATOM 666 N N . ALA A 1 89 ? 8.488 -10.164 -14.487 1.00 86.69 89 ALA A N 1
ATOM 667 C CA . ALA A 1 89 ? 7.634 -11.138 -13.820 1.00 86.69 89 ALA A CA 1
ATOM 668 C C . ALA A 1 89 ? 6.257 -10.577 -13.424 1.00 86.69 89 ALA A C 1
ATOM 670 O O . ALA A 1 89 ? 5.495 -11.293 -12.770 1.00 86.69 89 ALA A O 1
ATOM 671 N N . PHE A 1 90 ? 5.918 -9.338 -13.821 1.00 88.44 90 PHE A N 1
ATOM 672 C CA . PHE A 1 90 ? 4.623 -8.740 -13.507 1.00 88.44 90 PHE A CA 1
ATOM 673 C C . PHE A 1 90 ? 3.469 -9.626 -13.994 1.00 88.44 90 PHE A C 1
ATOM 675 O O . PHE A 1 90 ? 3.311 -9.912 -15.182 1.00 88.44 90 PHE A O 1
ATOM 682 N N . SER A 1 91 ? 2.671 -10.097 -13.044 1.00 89.44 91 SER A N 1
ATOM 683 C CA . SER A 1 91 ? 1.644 -11.106 -13.260 1.00 89.44 91 SER A CA 1
ATOM 684 C C . SER A 1 91 ? 0.243 -10.523 -13.128 1.00 89.44 91 SER A C 1
ATOM 686 O O . SER A 1 91 ? 0.017 -9.502 -12.479 1.00 89.44 91 SER A O 1
ATOM 688 N N . LYS A 1 92 ? -0.747 -11.239 -13.666 1.00 88.81 92 LYS A N 1
ATOM 689 C CA . LYS A 1 92 ? -2.156 -10.882 -13.470 1.00 88.81 92 LYS A CA 1
ATOM 690 C C . LYS A 1 92 ? -2.535 -10.776 -11.984 1.00 88.81 92 LYS A C 1
ATOM 692 O O . LYS A 1 92 ? -3.274 -9.876 -11.619 1.00 88.81 92 LYS A O 1
ATOM 697 N N . ALA A 1 93 ? -2.002 -11.647 -11.125 1.00 91.44 93 ALA A N 1
ATOM 698 C CA . ALA A 1 93 ? -2.288 -11.607 -9.689 1.00 91.44 93 ALA A CA 1
ATOM 699 C C . ALA A 1 93 ? -1.774 -10.318 -9.025 1.00 91.44 93 ALA A C 1
ATOM 701 O O . ALA A 1 93 ? -2.438 -9.760 -8.156 1.00 91.44 93 ALA A O 1
ATOM 702 N N . GLN A 1 94 ? -0.611 -9.830 -9.458 1.00 92.88 94 GLN A N 1
ATOM 703 C CA . GLN A 1 94 ? -0.054 -8.554 -9.014 1.00 92.88 94 GLN A CA 1
ATOM 704 C C . GLN A 1 94 ? -0.878 -7.369 -9.544 1.00 92.88 94 GLN A C 1
ATOM 706 O O . GLN A 1 94 ? -1.142 -6.438 -8.791 1.00 92.88 94 GLN A O 1
ATOM 711 N N . ALA A 1 95 ? -1.373 -7.429 -10.784 1.00 88.94 95 ALA A N 1
ATOM 712 C CA . ALA A 1 95 ? -2.303 -6.427 -11.314 1.00 88.94 95 ALA A CA 1
ATOM 713 C C . ALA A 1 95 ? -3.630 -6.384 -10.532 1.00 88.94 95 ALA A C 1
ATOM 715 O O . ALA A 1 95 ? -4.092 -5.308 -10.151 1.00 88.94 95 ALA A O 1
ATOM 716 N N . ASP A 1 96 ? -4.208 -7.550 -10.232 1.00 92.31 96 ASP A N 1
ATOM 717 C CA . ASP A 1 96 ? -5.435 -7.667 -9.438 1.00 92.31 96 ASP A CA 1
ATOM 718 C C . ASP A 1 96 ? -5.219 -7.129 -8.007 1.00 92.31 96 ASP A C 1
ATOM 720 O O . ASP A 1 96 ? -6.084 -6.440 -7.464 1.00 92.31 96 ASP A O 1
ATOM 724 N N . ARG A 1 97 ? -4.043 -7.382 -7.409 1.00 94.06 97 ARG A N 1
ATOM 725 C CA . ARG A 1 97 ? -3.646 -6.829 -6.103 1.00 94.06 97 ARG A CA 1
ATOM 726 C C . ARG A 1 97 ? -3.531 -5.305 -6.141 1.00 94.06 97 ARG A C 1
ATOM 728 O O . ARG A 1 97 ? -4.099 -4.650 -5.273 1.00 94.06 97 ARG A O 1
ATOM 735 N N . LEU A 1 98 ? -2.864 -4.739 -7.152 1.00 91.88 98 LEU A N 1
ATOM 736 C CA . LEU A 1 98 ? -2.760 -3.285 -7.312 1.00 91.88 98 LEU A CA 1
ATOM 737 C C . LEU A 1 98 ? -4.151 -2.655 -7.439 1.00 91.88 98 LEU A C 1
ATOM 739 O O . LEU A 1 98 ? -4.458 -1.706 -6.726 1.00 91.88 98 LEU A O 1
ATOM 743 N N . SER A 1 99 ? -5.014 -3.227 -8.287 1.00 91.19 99 SER A N 1
ATOM 744 C CA . SER A 1 99 ? -6.408 -2.794 -8.449 1.00 91.19 99 SER A CA 1
ATOM 745 C C . SER A 1 99 ? -7.187 -2.829 -7.129 1.00 91.19 99 SER A C 1
ATOM 747 O O . SER A 1 99 ? -7.910 -1.886 -6.815 1.00 91.19 99 SER A O 1
ATOM 749 N N . ALA A 1 100 ? -7.005 -3.872 -6.315 1.00 93.88 100 ALA A N 1
ATOM 750 C CA . ALA A 1 100 ? -7.646 -3.970 -5.008 1.00 93.88 100 ALA A CA 1
ATOM 751 C C . ALA A 1 100 ? -7.124 -2.929 -4.002 1.00 93.88 100 ALA A C 1
ATOM 753 O O . ALA A 1 100 ? -7.916 -2.424 -3.204 1.00 93.88 100 ALA A O 1
ATOM 754 N N . ALA A 1 101 ? -5.833 -2.586 -4.052 1.00 94.25 101 ALA A N 1
ATOM 755 C CA . ALA A 1 101 ? -5.211 -1.602 -3.165 1.00 94.25 101 ALA A CA 1
ATOM 756 C C . ALA A 1 101 ? -5.666 -0.156 -3.447 1.00 94.25 101 ALA A C 1
ATOM 758 O O . ALA A 1 101 ? -5.644 0.680 -2.545 1.00 94.25 101 ALA A O 1
ATOM 759 N N . TRP A 1 102 ? -6.148 0.144 -4.659 1.00 94.88 102 TRP A N 1
ATOM 760 C CA . TRP A 1 102 ? -6.742 1.450 -4.985 1.00 94.88 102 TRP A CA 1
ATOM 761 C C . TRP A 1 102 ? -8.024 1.735 -4.208 1.00 94.88 102 TRP A C 1
ATOM 763 O O . TRP A 1 102 ? -8.272 2.869 -3.808 1.00 94.88 102 TRP A O 1
ATOM 773 N N . LYS A 1 103 ? -8.818 0.702 -3.925 1.00 95.94 103 LYS A N 1
ATOM 774 C CA . LYS A 1 103 ? -10.101 0.853 -3.239 1.00 95.94 103 LYS A CA 1
ATOM 775 C C . LYS A 1 103 ? -9.994 1.507 -1.848 1.00 95.94 103 LYS A C 1
ATOM 777 O O . LYS A 1 103 ? -10.707 2.482 -1.616 1.00 95.94 103 LYS A O 1
ATOM 782 N N . PRO A 1 104 ? -9.144 1.041 -0.909 1.00 97.50 104 PRO A N 1
ATOM 783 C CA . PRO A 1 104 ? -8.979 1.729 0.372 1.00 97.50 104 PRO A CA 1
ATOM 784 C C . PRO A 1 104 ? -8.432 3.157 0.213 1.00 97.50 104 PRO A C 1
ATOM 786 O O . PRO A 1 104 ? -8.812 4.031 0.988 1.00 97.50 104 PRO A O 1
ATOM 789 N N . LEU A 1 105 ? -7.617 3.433 -0.813 1.00 97.50 105 LEU A N 1
ATOM 790 C CA . LEU A 1 105 ? -7.135 4.789 -1.094 1.00 97.50 105 LEU A CA 1
ATOM 791 C C . LEU A 1 105 ? -8.277 5.728 -1.522 1.00 97.50 105 LEU A C 1
ATOM 793 O O . LEU A 1 105 ? -8.369 6.856 -1.037 1.00 97.50 105 LEU A O 1
ATOM 797 N N . GLU A 1 106 ? -9.174 5.253 -2.387 1.00 97.00 106 GLU A N 1
ATOM 798 C CA . GLU A 1 106 ? -10.380 5.978 -2.805 1.00 97.00 106 GLU A CA 1
ATOM 799 C C . GLU A 1 106 ? -11.345 6.214 -1.634 1.00 97.00 106 GLU A C 1
ATOM 801 O O . GLU A 1 106 ? -11.860 7.323 -1.470 1.00 97.00 106 GLU A O 1
ATOM 806 N N . GLU A 1 107 ? -11.569 5.195 -0.796 1.00 98.06 107 GLU A N 1
ATOM 807 C CA . GLU A 1 107 ? -12.392 5.314 0.414 1.00 98.06 107 GLU A CA 1
ATOM 808 C C . GLU A 1 107 ? -11.798 6.349 1.385 1.00 98.06 107 GLU A C 1
ATOM 810 O O . GLU A 1 107 ? -12.525 7.202 1.897 1.00 98.06 107 GLU A O 1
ATOM 815 N N . SER A 1 108 ? -10.476 6.339 1.581 1.00 98.44 108 SER A N 1
ATOM 816 C CA . SER A 1 108 ? -9.772 7.339 2.390 1.00 98.44 108 SER A CA 1
ATOM 817 C C . SER A 1 108 ? -9.956 8.760 1.843 1.00 98.44 108 SER A C 1
ATOM 819 O O . SER A 1 108 ? -10.340 9.668 2.584 1.00 98.44 108 SER A O 1
ATOM 821 N N . LEU A 1 109 ? -9.783 8.959 0.530 1.00 98.12 109 LEU A N 1
ATOM 822 C CA . LEU A 1 109 ? -9.992 10.259 -0.116 1.00 98.12 109 LEU A CA 1
ATOM 823 C C . LEU A 1 109 ? -11.426 10.768 0.054 1.00 98.12 109 LEU A C 1
ATOM 825 O O . LEU A 1 109 ? -11.641 11.957 0.303 1.00 98.12 109 LEU A O 1
ATOM 829 N N . ALA A 1 110 ? -12.411 9.880 -0.086 1.00 98.19 110 ALA A N 1
ATOM 830 C CA . ALA A 1 110 ? -13.812 10.225 0.109 1.00 98.19 110 ALA A CA 1
ATOM 831 C C . ALA A 1 110 ? -14.076 10.711 1.542 1.00 98.19 110 ALA A C 1
ATOM 833 O O . ALA A 1 110 ? -14.741 11.733 1.723 1.00 98.19 110 ALA A O 1
ATOM 834 N N . LEU A 1 111 ? -13.502 10.041 2.546 1.00 98.44 111 LEU A N 1
ATOM 835 C CA . LEU A 1 111 ? -13.611 10.447 3.948 1.00 98.44 111 LEU A CA 1
ATOM 836 C C . LEU A 1 111 ? -12.907 11.778 4.224 1.00 98.44 111 LEU A C 1
ATOM 838 O O . LEU A 1 111 ? -13.486 12.647 4.874 1.00 98.44 111 LEU A O 1
ATOM 842 N N . TYR A 1 112 ? -11.695 11.994 3.705 1.00 98.56 112 TYR A N 1
ATOM 843 C CA . TYR A 1 112 ? -11.018 13.282 3.873 1.00 98.56 112 TYR A CA 1
ATOM 844 C C . TYR A 1 112 ? -11.815 14.436 3.263 1.00 98.56 112 TYR A C 1
ATOM 846 O O . TYR A 1 112 ? -11.945 15.482 3.901 1.00 98.56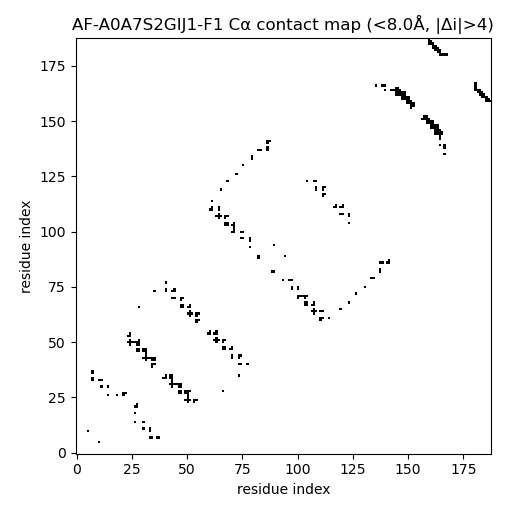 112 TYR A O 1
ATOM 854 N N . ARG A 1 113 ? -12.430 14.230 2.092 1.00 98.19 113 ARG A N 1
ATOM 855 C CA . ARG A 1 113 ? -13.326 15.214 1.463 1.00 98.19 113 ARG A CA 1
ATOM 856 C C . ARG A 1 113 ? -14.582 15.475 2.290 1.00 98.19 113 ARG A C 1
ATOM 858 O O . ARG A 1 113 ? -14.964 16.632 2.463 1.00 98.19 113 ARG A O 1
ATOM 865 N N . GLU A 1 114 ? -15.212 14.427 2.823 1.00 98.00 114 GLU A N 1
ATOM 866 C CA . GLU A 1 114 ? -16.367 14.541 3.728 1.00 98.00 114 GLU A CA 1
ATOM 867 C C . GLU A 1 114 ? -16.019 15.400 4.955 1.00 98.00 114 GLU A C 1
ATOM 869 O O . GLU A 1 114 ? -16.760 16.315 5.324 1.00 98.00 114 GLU A O 1
ATOM 874 N N . LEU A 1 115 ? -14.847 15.149 5.539 1.00 98.00 115 LEU A N 1
ATOM 875 C CA . LEU A 1 115 ? -14.324 15.837 6.718 1.00 98.00 115 LEU A CA 1
ATOM 876 C C . LEU A 1 115 ? -13.711 17.213 6.406 1.00 98.00 115 LEU A C 1
ATOM 878 O O . LEU A 1 115 ? -13.357 17.941 7.335 1.00 98.00 115 LEU A O 1
ATOM 882 N N . LYS A 1 116 ? -13.591 17.586 5.123 1.00 98.06 116 LYS A N 1
ATOM 883 C CA . LYS A 1 116 ? -12.883 18.787 4.638 1.00 98.06 116 LYS A CA 1
ATOM 884 C C . LYS A 1 116 ? -11.432 18.861 5.135 1.00 98.06 116 LYS A C 1
ATOM 886 O O . LYS A 1 116 ? -10.928 19.936 5.466 1.00 98.06 116 LYS A O 1
ATOM 891 N N . HIS A 1 117 ? -10.773 17.710 5.218 1.00 97.69 117 HIS A N 1
ATOM 892 C CA . HIS A 1 117 ? -9.428 17.551 5.752 1.00 97.69 117 HIS A CA 1
ATOM 893 C C . HIS A 1 117 ? -8.378 17.687 4.636 1.00 97.69 117 HIS A C 1
ATOM 895 O O . HIS A 1 117 ? -7.906 16.697 4.076 1.00 97.69 117 HIS A O 1
ATOM 901 N N . GLN A 1 118 ? -8.009 18.932 4.322 1.00 96.38 118 GLN A N 1
ATOM 902 C CA . GLN A 1 118 ? -7.156 19.278 3.173 1.00 96.38 118 GLN A CA 1
ATOM 903 C C . GLN A 1 118 ? -5.798 18.566 3.168 1.00 96.38 118 GLN A C 1
ATOM 905 O O . GLN A 1 118 ? -5.374 18.083 2.121 1.00 96.38 118 GLN A O 1
ATOM 910 N N . ASP A 1 119 ? -5.148 18.443 4.328 1.00 95.94 119 ASP A N 1
ATOM 911 C CA . ASP A 1 119 ? -3.856 17.754 4.432 1.00 95.94 119 ASP A CA 1
ATOM 912 C C . ASP A 1 119 ? -3.974 16.274 4.033 1.00 95.94 119 ASP A C 1
ATOM 914 O O . ASP A 1 119 ? -3.086 15.720 3.396 1.00 95.94 119 ASP A O 1
ATOM 918 N N . GLY A 1 120 ? -5.110 15.643 4.347 1.00 95.56 120 GLY A N 1
ATOM 919 C CA . GLY A 1 120 ? -5.369 14.242 4.002 1.00 95.56 120 GLY A CA 1
ATOM 920 C C . GLY A 1 120 ? -5.574 14.051 2.501 1.00 95.56 120 GLY A C 1
ATOM 921 O O . GLY A 1 120 ? -5.004 13.143 1.901 1.00 95.56 120 GLY A O 1
ATOM 922 N N . GLU A 1 121 ? -6.323 14.957 1.868 1.00 96.94 121 GLU A N 1
ATOM 923 C CA . GLU A 1 121 ? -6.482 14.972 0.407 1.00 96.94 121 GLU A CA 1
ATOM 924 C C . GLU A 1 121 ? -5.140 15.167 -0.313 1.00 96.94 121 GLU A C 1
ATOM 926 O O . GLU A 1 121 ? -4.876 14.517 -1.331 1.00 96.94 121 GLU A O 1
ATOM 931 N N . TYR A 1 122 ? -4.279 16.030 0.233 1.00 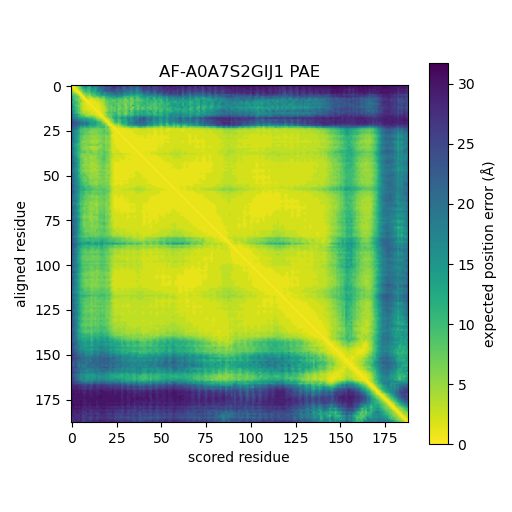96.38 122 TYR A N 1
ATOM 932 C CA . TYR A 1 122 ? -2.923 16.233 -0.267 1.00 96.38 122 TYR A CA 1
ATOM 933 C C . TYR A 1 122 ? -2.096 14.941 -0.184 1.00 96.38 122 TYR A C 1
ATOM 935 O O . TYR A 1 122 ? -1.545 14.522 -1.202 1.00 96.38 122 TYR A O 1
ATOM 943 N N . TYR A 1 123 ? -2.071 14.258 0.968 1.00 95.00 123 TYR A N 1
ATOM 944 C CA . TYR A 1 123 ? -1.305 13.014 1.128 1.00 95.00 123 TYR A CA 1
ATOM 945 C C . TYR A 1 123 ? -1.786 11.888 0.214 1.00 95.00 123 TYR A C 1
ATOM 947 O O . TYR A 1 123 ? -0.968 11.144 -0.338 1.00 95.00 123 TYR A O 1
ATOM 955 N N . VAL A 1 124 ? -3.100 11.774 0.000 1.00 95.94 124 VAL A N 1
ATOM 956 C CA . VAL A 1 124 ? -3.623 10.826 -0.987 1.00 95.94 124 VAL A CA 1
ATOM 957 C C . VAL A 1 124 ? -3.103 11.188 -2.375 1.00 95.94 124 VAL A C 1
ATOM 959 O O . VAL A 1 124 ? -2.541 10.332 -3.046 1.00 95.94 124 VAL A O 1
ATOM 962 N N . THR A 1 125 ? -3.203 12.451 -2.788 1.00 93.56 125 THR A N 1
ATOM 963 C CA . THR A 1 125 ? -2.724 12.899 -4.107 1.00 93.56 125 THR A CA 1
ATOM 964 C C . THR A 1 125 ? -1.225 12.636 -4.302 1.00 93.56 125 THR A C 1
ATOM 966 O O . THR A 1 125 ? -0.813 12.163 -5.360 1.00 93.56 125 THR A O 1
ATOM 969 N N . GLU A 1 126 ? -0.403 12.878 -3.278 1.00 94.69 126 GLU A N 1
ATOM 970 C CA . GLU A 1 126 ? 1.030 12.559 -3.300 1.00 94.69 126 GLU A CA 1
ATOM 971 C C . GLU A 1 126 ? 1.275 11.054 -3.495 1.00 94.69 126 GLU A C 1
ATOM 973 O O . GLU A 1 126 ? 2.118 10.657 -4.301 1.00 94.69 126 GLU A O 1
ATOM 978 N N . THR A 1 127 ? 0.481 10.214 -2.826 1.00 95.12 127 THR A N 1
ATOM 979 C CA . THR A 1 127 ? 0.541 8.751 -2.968 1.00 95.12 127 THR A CA 1
ATOM 980 C C . THR A 1 127 ? 0.210 8.318 -4.397 1.00 95.12 127 THR A C 1
ATOM 982 O O . THR A 1 127 ? 0.936 7.512 -4.976 1.00 95.12 127 THR A O 1
ATOM 985 N N . ILE A 1 128 ? -0.840 8.889 -4.998 1.00 92.94 128 ILE A N 1
ATOM 986 C CA . ILE A 1 128 ? -1.227 8.613 -6.390 1.00 92.94 128 ILE A CA 1
ATOM 987 C C . ILE A 1 128 ? -0.074 8.945 -7.340 1.00 92.94 128 ILE A C 1
ATOM 989 O O . ILE A 1 128 ? 0.315 8.112 -8.159 1.00 92.94 128 ILE A O 1
ATOM 993 N N . ASN A 1 129 ? 0.511 10.136 -7.196 1.00 92.19 129 ASN A N 1
ATOM 994 C CA . ASN A 1 129 ? 1.630 10.571 -8.029 1.00 92.19 129 ASN A CA 1
ATOM 995 C C . ASN A 1 129 ? 2.845 9.643 -7.884 1.00 92.19 129 ASN A C 1
ATOM 997 O O . ASN A 1 129 ? 3.470 9.290 -8.882 1.00 92.19 129 ASN A O 1
ATOM 1001 N N . ASN A 1 130 ? 3.157 9.206 -6.659 1.00 92.50 130 ASN A N 1
ATOM 1002 C CA . ASN A 1 130 ? 4.250 8.269 -6.407 1.00 92.50 130 ASN A CA 1
ATOM 1003 C C . ASN A 1 130 ? 4.025 6.918 -7.106 1.00 92.50 130 ASN A C 1
ATOM 1005 O O . ASN A 1 130 ? 4.926 6.410 -7.771 1.00 92.50 130 ASN A O 1
ATOM 1009 N N . VAL A 1 131 ? 2.819 6.357 -7.000 1.00 92.81 131 VAL A N 1
ATOM 1010 C CA . VAL A 1 131 ? 2.465 5.064 -7.608 1.00 92.81 131 VAL A CA 1
ATOM 1011 C C . VAL A 1 131 ? 2.519 5.132 -9.132 1.00 92.81 131 VAL A C 1
ATOM 1013 O O . VAL A 1 131 ? 3.048 4.213 -9.763 1.00 92.81 131 VAL A O 1
ATOM 1016 N N . ILE A 1 132 ? 2.017 6.218 -9.727 1.00 89.12 132 ILE A N 1
ATOM 1017 C CA . ILE A 1 132 ? 2.097 6.453 -11.175 1.00 89.12 132 ILE A CA 1
ATOM 1018 C C . ILE A 1 132 ? 3.559 6.518 -11.614 1.00 89.12 132 ILE A C 1
ATOM 1020 O O . ILE A 1 132 ? 3.946 5.826 -12.556 1.00 89.12 132 ILE A O 1
ATOM 1024 N N . GLU A 1 133 ? 4.388 7.286 -10.906 1.00 89.75 133 GLU A N 1
ATOM 1025 C CA . GLU A 1 133 ? 5.797 7.430 -11.258 1.00 89.75 133 GLU A CA 1
ATOM 1026 C C . GLU A 1 133 ? 6.551 6.100 -11.155 1.00 89.75 133 GLU A C 1
ATOM 1028 O O . GLU A 1 133 ? 7.247 5.710 -12.092 1.00 89.75 133 GLU A O 1
ATOM 1033 N N . ARG A 1 134 ? 6.364 5.345 -10.067 1.00 92.44 134 ARG A N 1
ATOM 1034 C CA . ARG A 1 134 ? 6.967 4.011 -9.915 1.00 92.44 134 ARG A CA 1
ATOM 1035 C C . ARG A 1 134 ? 6.509 3.056 -11.018 1.00 92.44 134 ARG A C 1
ATOM 1037 O O . ARG A 1 134 ? 7.334 2.362 -11.609 1.00 92.44 134 ARG A O 1
ATOM 1044 N N . SER A 1 135 ? 5.219 3.065 -11.353 1.00 88.12 135 SER A N 1
ATOM 1045 C CA . SER A 1 135 ? 4.665 2.248 -12.442 1.00 88.12 135 SER A CA 1
ATOM 1046 C C . SER A 1 135 ? 5.280 2.609 -13.797 1.00 88.12 135 SER A C 1
ATOM 1048 O O . SER A 1 135 ? 5.637 1.719 -14.569 1.00 88.12 135 SER A O 1
ATOM 1050 N N . ARG A 1 136 ? 5.485 3.905 -14.065 1.00 86.25 136 ARG A N 1
ATOM 1051 C CA . ARG A 1 136 ? 6.167 4.394 -15.270 1.00 86.25 136 ARG A CA 1
ATOM 1052 C C . ARG A 1 136 ? 7.607 3.886 -15.349 1.00 86.25 136 ARG A C 1
ATOM 1054 O O . ARG A 1 136 ? 8.016 3.379 -16.390 1.00 86.25 136 ARG A O 1
ATOM 1061 N N . GLN A 1 137 ? 8.358 3.961 -14.251 1.00 87.00 137 GLN A N 1
ATOM 1062 C CA . GLN A 1 137 ? 9.736 3.460 -14.196 1.00 87.00 137 GLN A CA 1
ATOM 1063 C C . GLN A 1 137 ? 9.816 1.942 -14.405 1.00 87.00 137 GLN A C 1
ATOM 1065 O O . GLN A 1 137 ? 10.705 1.450 -15.101 1.00 87.00 137 GLN A O 1
ATOM 1070 N N . ILE A 1 138 ? 8.868 1.185 -13.847 1.00 87.12 138 ILE A N 1
ATOM 1071 C CA . ILE A 1 138 ? 8.748 -0.260 -14.085 1.00 87.12 138 ILE A CA 1
ATOM 1072 C C . ILE A 1 138 ? 8.508 -0.537 -15.576 1.00 87.12 138 ILE A C 1
ATOM 1074 O O . ILE A 1 138 ? 9.194 -1.384 -16.150 1.00 87.12 138 ILE A O 1
ATOM 1078 N N . HIS A 1 139 ? 7.585 0.193 -16.210 1.00 83.00 139 HIS A N 1
ATOM 1079 C CA . HIS A 1 139 ? 7.269 0.047 -17.634 1.00 83.00 139 HIS A CA 1
ATOM 1080 C C . HIS A 1 139 ? 8.476 0.327 -18.533 1.00 83.00 139 HIS A C 1
ATOM 1082 O O . HIS A 1 139 ? 8.810 -0.497 -19.381 1.00 83.00 139 HIS A O 1
ATOM 1088 N N . ILE A 1 140 ? 9.199 1.424 -18.295 1.00 85.19 140 ILE A N 1
ATOM 1089 C CA . ILE A 1 140 ? 10.411 1.784 -19.053 1.00 85.19 140 ILE A CA 1
ATOM 1090 C C . ILE A 1 140 ? 11.456 0.653 -19.026 1.00 85.19 140 ILE A C 1
ATOM 1092 O O . ILE A 1 140 ? 12.132 0.403 -20.020 1.00 85.19 140 ILE A O 1
ATOM 1096 N N . ARG A 1 141 ? 11.563 -0.090 -17.916 1.00 86.06 141 ARG A N 1
ATOM 1097 C CA . ARG A 1 141 ? 12.525 -1.200 -17.772 1.00 86.06 141 ARG A CA 1
ATOM 1098 C C . ARG A 1 141 ? 12.153 -2.465 -18.551 1.00 86.06 141 ARG A C 1
ATOM 1100 O O . ARG A 1 141 ? 13.002 -3.348 -18.699 1.00 86.06 141 ARG A O 1
ATOM 1107 N N . VAL A 1 142 ? 10.907 -2.595 -19.003 1.00 85.56 142 VAL A N 1
ATOM 1108 C CA . VAL A 1 142 ? 10.429 -3.763 -19.766 1.00 85.56 142 VAL A CA 1
ATOM 1109 C C . VAL A 1 142 ? 10.031 -3.432 -21.198 1.00 85.56 142 VAL A C 1
ATOM 1111 O O . VAL A 1 142 ? 9.977 -4.344 -22.022 1.00 85.56 142 VAL A O 1
ATOM 1114 N N . ALA A 1 143 ? 9.770 -2.160 -21.492 1.00 84.25 143 ALA A N 1
ATOM 1115 C CA . ALA A 1 143 ? 9.384 -1.682 -22.806 1.00 84.25 143 ALA A CA 1
ATOM 1116 C C . ALA A 1 143 ? 10.585 -1.570 -23.755 1.00 84.25 143 ALA A C 1
ATOM 1118 O O . ALA A 1 143 ? 11.712 -1.278 -23.351 1.00 84.25 143 ALA A O 1
ATOM 1119 N N . GLU A 1 144 ? 10.325 -1.762 -25.046 1.00 84.38 144 GLU A N 1
ATOM 1120 C CA . GLU A 1 144 ? 11.269 -1.371 -26.089 1.00 84.38 144 GLU A CA 1
ATOM 1121 C C . GLU A 1 144 ? 11.087 0.126 -26.396 1.00 84.38 144 GLU A C 1
ATOM 1123 O O . GLU A 1 144 ? 9.947 0.595 -26.480 1.00 84.38 144 GLU A O 1
ATOM 1128 N N . PRO A 1 145 ? 12.176 0.899 -26.558 1.00 86.06 145 PRO A N 1
ATOM 1129 C CA . PRO A 1 145 ? 12.067 2.314 -26.878 1.00 86.06 145 PRO A CA 1
ATOM 1130 C C . PRO A 1 145 ? 11.443 2.493 -28.263 1.00 86.06 145 PRO A C 1
ATOM 1132 O O . PRO A 1 145 ? 11.892 1.895 -29.243 1.00 86.06 145 PRO A O 1
ATOM 1135 N N . VAL A 1 146 ? 10.450 3.376 -28.369 1.00 89.06 146 VAL A N 1
ATOM 1136 C CA . VAL A 1 146 ? 9.822 3.716 -29.656 1.00 89.06 146 VAL A CA 1
ATOM 1137 C C . VAL A 1 146 ? 10.771 4.501 -30.557 1.00 89.06 146 VAL A C 1
ATOM 1139 O O . VAL A 1 146 ? 10.681 4.436 -31.784 1.00 89.06 146 VAL A O 1
ATOM 1142 N N . LYS A 1 147 ? 11.710 5.240 -29.958 1.00 89.38 147 LYS A N 1
ATOM 1143 C CA . LYS A 1 147 ? 12.714 6.023 -30.677 1.00 89.38 147 LYS A CA 1
ATOM 1144 C C . LYS A 1 147 ? 13.982 6.163 -29.846 1.00 89.38 147 LYS A C 1
ATOM 1146 O O . LYS A 1 147 ? 13.929 6.307 -28.632 1.00 89.38 147 LYS A O 1
ATOM 1151 N N . THR A 1 148 ? 15.130 6.149 -30.519 1.00 90.94 148 THR A N 1
ATOM 1152 C CA . THR A 1 148 ? 16.435 6.439 -29.909 1.00 90.94 148 THR A CA 1
ATOM 1153 C C . THR A 1 148 ? 17.088 7.598 -30.653 1.00 90.94 148 THR A C 1
ATOM 1155 O O . THR A 1 148 ? 17.227 7.552 -31.877 1.00 90.94 148 THR A O 1
ATOM 1158 N N . ILE A 1 149 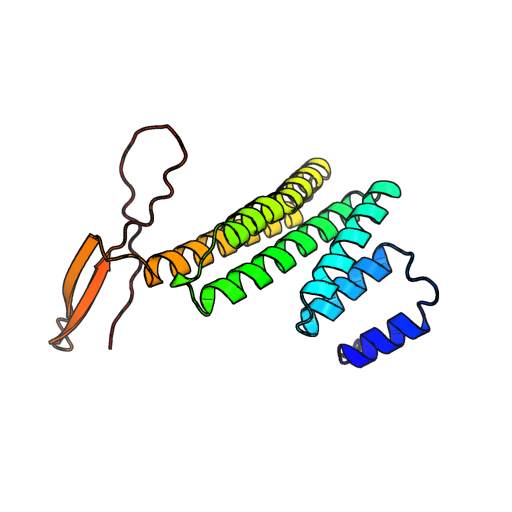? 17.466 8.646 -29.923 1.00 91.31 149 ILE A N 1
ATOM 1159 C CA . ILE A 1 149 ? 18.128 9.841 -30.454 1.00 91.31 149 ILE A CA 1
ATOM 1160 C C . ILE A 1 149 ? 19.553 9.880 -29.911 1.00 91.31 149 ILE A C 1
ATOM 1162 O O . ILE A 1 149 ? 19.757 9.853 -28.706 1.00 91.31 149 ILE A O 1
ATOM 1166 N N . TYR A 1 150 ? 20.549 9.989 -30.786 1.00 90.50 150 TYR A N 1
ATOM 1167 C CA . TYR A 1 150 ? 21.937 10.160 -30.360 1.00 90.50 150 TYR A CA 1
ATOM 1168 C C . TYR A 1 150 ? 22.275 11.647 -30.274 1.00 90.50 150 TYR A C 1
ATOM 1170 O O . TYR A 1 150 ? 22.258 12.347 -31.290 1.00 90.50 150 TYR A O 1
ATOM 1178 N N . ILE A 1 151 ? 22.590 12.128 -29.072 1.00 91.44 151 ILE A N 1
ATOM 1179 C CA . ILE A 1 151 ? 22.930 13.529 -28.812 1.00 91.44 151 ILE A CA 1
ATOM 1180 C C . ILE A 1 151 ? 24.419 13.612 -28.482 1.00 91.44 151 ILE A C 1
ATOM 1182 O O . ILE A 1 151 ? 24.925 12.882 -27.635 1.00 91.44 151 ILE A O 1
ATOM 1186 N N . MET A 1 152 ? 25.143 14.498 -29.169 1.00 92.25 152 MET A N 1
ATOM 1187 C CA . MET A 1 152 ? 26.544 14.795 -28.873 1.00 92.25 152 MET A CA 1
ATOM 1188 C C . MET A 1 152 ? 26.636 16.066 -28.037 1.00 92.25 152 MET A C 1
ATOM 1190 O O . MET A 1 152 ? 26.225 17.136 -28.487 1.00 92.25 152 MET A O 1
ATOM 1194 N N . ASN A 1 153 ? 27.248 15.970 -26.860 1.00 88.12 153 ASN A N 1
ATOM 1195 C CA . ASN A 1 153 ? 27.595 17.141 -26.074 1.00 88.12 153 ASN A CA 1
ATOM 1196 C C . ASN A 1 153 ? 28.664 17.960 -26.836 1.00 88.12 153 ASN A C 1
ATOM 1198 O O . ASN A 1 153 ? 29.734 17.430 -27.165 1.00 88.12 153 ASN A O 1
ATOM 1202 N N . PRO A 1 154 ? 28.401 19.241 -27.154 1.00 89.31 154 PRO A N 1
ATOM 1203 C CA . PRO A 1 154 ? 29.297 20.038 -27.984 1.00 89.31 154 PRO A CA 1
ATOM 1204 C C . PRO A 1 154 ? 30.612 20.402 -27.283 1.00 89.31 154 PRO A C 1
ATOM 1206 O O . PRO A 1 154 ? 31.611 20.619 -27.969 1.00 89.31 154 PRO A O 1
ATOM 1209 N N . ASP A 1 155 ? 30.639 20.426 -25.953 1.00 91.00 155 ASP A N 1
ATOM 1210 C CA . ASP A 1 155 ? 31.819 20.803 -25.176 1.00 91.00 155 ASP A CA 1
ATOM 1211 C C . ASP A 1 155 ? 32.701 19.588 -24.884 1.00 91.00 155 ASP A C 1
ATOM 1213 O O . ASP A 1 155 ? 33.919 19.633 -25.058 1.00 91.00 155 ASP A O 1
ATOM 1217 N N . THR A 1 156 ? 32.090 18.466 -24.493 1.00 94.19 156 THR A N 1
ATOM 1218 C CA . THR A 1 156 ? 32.824 17.251 -24.101 1.00 94.19 156 THR A CA 1
ATOM 1219 C C . THR A 1 156 ? 33.056 16.278 -25.255 1.00 94.19 156 THR A C 1
ATOM 1221 O O . THR A 1 156 ? 33.868 15.364 -25.123 1.00 94.19 156 THR A O 1
ATOM 1224 N N . ARG A 1 157 ? 32.348 16.451 -26.383 1.00 92.06 157 ARG A N 1
ATOM 1225 C CA . ARG A 1 157 ? 32.319 15.534 -27.543 1.00 92.06 157 ARG A CA 1
ATOM 1226 C C . ARG A 1 157 ? 31.903 14.101 -27.214 1.00 92.06 157 ARG A C 1
ATOM 1228 O O . ARG A 1 157 ? 32.057 13.218 -28.055 1.00 92.06 157 ARG A O 1
ATOM 1235 N N . LYS A 1 158 ? 31.340 13.871 -26.028 1.00 92.69 158 LYS A N 1
ATOM 1236 C CA . LYS A 1 158 ? 30.700 12.606 -25.674 1.00 92.69 158 LYS A CA 1
ATOM 1237 C C . LYS A 1 158 ? 29.319 12.536 -26.318 1.00 92.69 158 LYS A C 1
ATOM 1239 O O . LYS A 1 158 ? 28.609 13.540 -26.363 1.00 92.69 158 LYS A O 1
ATOM 1244 N N . SER A 1 159 ? 28.954 11.364 -26.818 1.00 86.19 159 SER A N 1
ATOM 1245 C CA . SER A 1 159 ? 27.601 11.064 -27.283 1.00 86.19 159 SER A CA 1
ATOM 1246 C C . SER A 1 159 ? 26.860 10.250 -26.234 1.00 86.19 159 SER A C 1
ATOM 1248 O O . SER A 1 159 ? 27.452 9.319 -25.696 1.00 86.19 159 SER A O 1
ATOM 1250 N N . PHE A 1 160 ? 25.585 10.548 -26.015 1.00 88.75 160 PHE A N 1
ATOM 1251 C CA . PHE A 1 160 ? 24.669 9.719 -25.234 1.00 88.75 160 PHE A CA 1
ATOM 1252 C C . PHE A 1 160 ? 23.435 9.373 -26.073 1.00 88.75 160 PHE A C 1
ATOM 1254 O O . PHE A 1 160 ? 23.105 10.073 -27.040 1.00 88.75 160 PHE A O 1
ATOM 1261 N N . ALA A 1 161 ? 22.796 8.254 -25.743 1.00 89.00 161 ALA A N 1
ATOM 1262 C CA . ALA A 1 161 ? 21.540 7.838 -26.345 1.00 89.00 161 ALA A CA 1
ATOM 1263 C C . ALA A 1 161 ? 20.383 8.328 -25.470 1.00 89.00 161 ALA A C 1
ATOM 1265 O O . ALA A 1 161 ? 20.325 8.024 -24.288 1.00 89.00 161 ALA A O 1
ATOM 1266 N N . LEU A 1 162 ? 19.466 9.088 -26.060 1.00 87.81 162 LEU A N 1
ATOM 1267 C CA . LEU A 1 162 ? 18.185 9.436 -25.465 1.00 87.81 162 LEU A CA 1
ATOM 1268 C C . LEU A 1 162 ? 17.138 8.440 -25.965 1.00 87.81 162 LEU A C 1
ATOM 1270 O O . LEU A 1 162 ? 16.809 8.420 -27.157 1.00 87.81 162 LEU A O 1
ATOM 1274 N N . HIS A 1 163 ? 16.628 7.614 -25.057 1.00 85.62 163 HIS A N 1
ATOM 1275 C CA . HIS A 1 163 ? 15.569 6.653 -25.335 1.00 85.62 163 HIS A CA 1
ATOM 1276 C C . HIS A 1 163 ? 14.202 7.267 -25.034 1.00 85.62 163 HIS A C 1
ATOM 1278 O O . HIS A 1 163 ? 13.950 7.733 -23.930 1.00 85.62 163 HIS A O 1
ATOM 1284 N N . ILE A 1 164 ? 13.318 7.262 -26.027 1.00 84.62 164 ILE A N 1
ATOM 1285 C CA . ILE A 1 164 ? 11.933 7.709 -25.889 1.00 84.62 164 ILE A CA 1
ATOM 1286 C C . ILE A 1 164 ? 11.066 6.459 -25.796 1.00 84.62 164 ILE A C 1
ATOM 1288 O O . ILE A 1 164 ? 11.163 5.567 -26.645 1.00 84.62 164 ILE A O 1
ATOM 1292 N N . PHE A 1 165 ? 10.225 6.404 -24.769 1.00 84.50 165 PHE A N 1
ATOM 1293 C CA . PHE A 1 165 ? 9.317 5.298 -24.490 1.00 84.50 165 PHE A CA 1
ATOM 1294 C C . PHE A 1 165 ? 7.877 5.775 -24.632 1.00 84.50 165 PHE A C 1
ATOM 1296 O O . PHE A 1 165 ? 7.558 6.901 -24.256 1.00 84.50 165 PHE A O 1
ATOM 1303 N N . ASP A 1 166 ? 7.004 4.905 -25.134 1.00 79.56 166 ASP A N 1
ATOM 1304 C CA . ASP A 1 166 ? 5.569 5.154 -25.060 1.00 79.56 166 ASP A CA 1
ATOM 1305 C C . ASP A 1 166 ? 5.110 4.911 -23.618 1.00 79.56 166 ASP A C 1
ATOM 1307 O O . ASP A 1 166 ? 5.073 3.772 -23.147 1.00 79.56 166 ASP A O 1
ATOM 1311 N N . THR A 1 167 ? 4.862 6.001 -22.895 1.00 67.56 167 THR A N 1
ATOM 1312 C CA . THR A 1 167 ? 4.388 5.986 -21.504 1.00 67.56 167 THR A CA 1
ATOM 1313 C C . THR A 1 167 ? 2.963 6.526 -21.382 1.00 67.56 167 THR A C 1
ATOM 1315 O O . THR A 1 167 ? 2.507 6.781 -20.266 1.00 67.56 167 THR A O 1
ATOM 1318 N N . HIS A 1 168 ? 2.243 6.683 -22.503 1.00 57.91 168 HIS A N 1
ATOM 1319 C CA . HIS A 1 168 ? 0.865 7.160 -22.467 1.00 57.91 168 HIS A CA 1
ATOM 1320 C C . HIS A 1 168 ? -0.028 6.188 -21.687 1.00 57.91 168 HIS A C 1
ATOM 1322 O O . HIS A 1 168 ? -0.121 4.995 -21.985 1.00 57.91 168 HIS A O 1
ATOM 1328 N N . ILE A 1 169 ? -0.748 6.730 -20.704 1.00 50.56 169 ILE A N 1
ATOM 1329 C CA . ILE A 1 169 ? -1.893 6.058 -20.095 1.00 50.56 169 ILE A CA 1
ATOM 1330 C C . ILE A 1 169 ? -3.025 6.154 -21.117 1.00 50.56 169 ILE A C 1
ATOM 1332 O O . ILE A 1 169 ? -3.641 7.206 -21.268 1.00 50.56 169 ILE A O 1
ATOM 1336 N N . THR A 1 170 ? -3.290 5.072 -21.847 1.00 40.50 170 THR A N 1
ATOM 1337 C CA . THR A 1 170 ? -4.532 4.963 -22.617 1.00 40.50 170 THR A CA 1
ATOM 1338 C C . THR A 1 170 ? -5.665 4.712 -21.627 1.00 40.50 170 THR A C 1
ATOM 1340 O O . THR A 1 170 ? -5.966 3.573 -21.273 1.00 40.50 170 THR A O 1
ATOM 1343 N N . ASP A 1 171 ? -6.266 5.790 -21.116 1.00 41.56 171 ASP A N 1
ATOM 1344 C CA . ASP A 1 171 ? -7.579 5.675 -20.491 1.00 41.56 171 ASP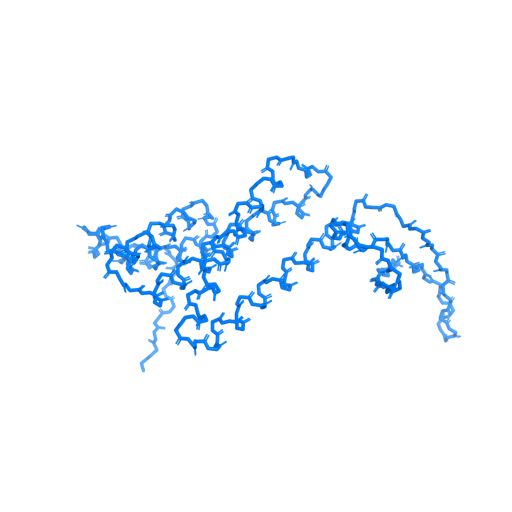 A CA 1
ATOM 1345 C C . ASP A 1 171 ? -8.540 5.109 -21.542 1.00 41.56 171 ASP A C 1
ATOM 1347 O O . ASP A 1 171 ? -8.514 5.447 -22.729 1.00 41.56 171 ASP A O 1
ATOM 1351 N N . THR A 1 172 ? -9.335 4.146 -21.118 1.00 45.38 172 THR A N 1
ATOM 1352 C CA . THR A 1 172 ? -10.235 3.393 -21.971 1.00 45.38 172 THR A CA 1
ATOM 1353 C C . THR A 1 172 ? -11.276 4.315 -22.611 1.00 45.38 172 THR A C 1
ATOM 1355 O O . THR A 1 172 ? -12.297 4.617 -22.006 1.00 45.38 172 THR A O 1
ATOM 1358 N N . GLY A 1 173 ? -11.059 4.694 -23.872 1.00 40.84 173 GLY A N 1
ATOM 1359 C CA . GLY A 1 173 ? -12.096 5.233 -24.752 1.00 40.84 173 GLY A CA 1
ATOM 1360 C C . GLY A 1 173 ? -12.314 6.744 -24.694 1.00 40.84 173 GLY A C 1
ATOM 1361 O O . GLY A 1 173 ? -13.411 7.187 -24.375 1.00 40.84 173 GLY A O 1
ATOM 1362 N N . ALA A 1 174 ? -11.328 7.524 -25.118 1.00 36.62 174 ALA A N 1
ATOM 1363 C CA . ALA A 1 174 ? -11.560 8.752 -25.873 1.00 36.62 174 ALA A CA 1
ATOM 1364 C C . ALA A 1 174 ? -10.293 9.075 -26.670 1.00 36.62 174 ALA A C 1
ATOM 1366 O O . ALA A 1 174 ? -9.189 8.949 -26.148 1.00 36.62 174 ALA A O 1
ATOM 1367 N N . ASP A 1 175 ? -10.490 9.406 -27.942 1.00 45.69 175 ASP A N 1
ATOM 1368 C CA . ASP A 1 175 ? -9.465 9.892 -28.861 1.00 45.69 175 ASP A CA 1
ATOM 1369 C C . ASP A 1 175 ? -8.798 11.189 -28.351 1.00 45.69 175 ASP A C 1
ATOM 1371 O O . ASP A 1 175 ? -9.350 11.883 -27.494 1.00 45.69 175 ASP A O 1
ATOM 1375 N N . ASP A 1 176 ? -7.666 11.509 -28.987 1.00 43.56 176 ASP A N 1
ATOM 1376 C CA . ASP A 1 176 ? -6.882 12.759 -28.972 1.00 43.56 176 ASP A CA 1
ATOM 1377 C C . ASP A 1 176 ? -5.667 12.730 -28.020 1.00 43.56 176 ASP A C 1
ATOM 1379 O O . ASP A 1 176 ? -5.787 12.715 -26.798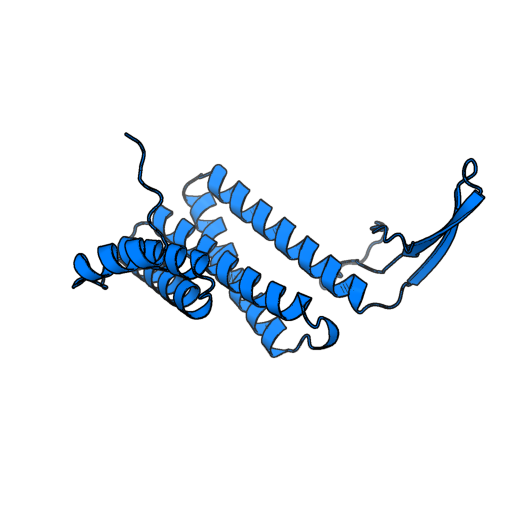 1.00 43.56 176 ASP A O 1
ATOM 1383 N N . GLU A 1 177 ? -4.472 12.427 -28.539 1.00 48.06 177 GLU A N 1
ATOM 1384 C CA . GLU A 1 177 ? -3.522 13.291 -29.283 1.00 48.06 177 GLU A CA 1
ATOM 1385 C C . GLU A 1 177 ? -2.779 14.297 -28.375 1.00 48.06 177 GLU A C 1
ATOM 1387 O O . GLU A 1 177 ? -3.361 15.210 -27.797 1.00 48.06 177 GLU A O 1
ATOM 1392 N N . ASP A 1 178 ? -1.455 14.097 -28.341 1.00 42.47 178 ASP A N 1
ATOM 1393 C CA . ASP A 1 178 ? -0.381 15.013 -27.938 1.00 42.47 178 ASP A CA 1
ATOM 1394 C C . ASP A 1 178 ? -0.089 15.223 -26.438 1.00 42.47 178 ASP A C 1
ATOM 1396 O O . ASP A 1 178 ? -0.478 16.231 -25.853 1.00 42.47 178 ASP A O 1
ATOM 1400 N N . ASP A 1 179 ? 0.756 14.350 -25.859 1.00 41.38 179 ASP A N 1
ATOM 1401 C CA . ASP A 1 179 ? 1.810 14.791 -24.920 1.00 41.38 179 ASP A CA 1
ATOM 1402 C C . ASP A 1 179 ? 2.980 13.775 -24.841 1.00 41.38 179 ASP A C 1
ATOM 1404 O O . ASP A 1 179 ? 2.905 12.760 -24.147 1.00 41.38 179 ASP A O 1
ATOM 1408 N N . GLU A 1 180 ? 4.083 14.020 -25.567 1.00 42.97 180 GLU A N 1
ATOM 1409 C CA . GLU A 1 180 ? 5.289 13.171 -25.533 1.00 42.97 180 GLU A CA 1
ATOM 1410 C C . GLU A 1 180 ? 6.003 13.289 -24.169 1.00 42.97 180 GLU A C 1
ATOM 1412 O O . GLU A 1 180 ? 6.888 14.122 -23.964 1.00 42.97 180 GLU A O 1
ATOM 1417 N N . GLY A 1 181 ? 5.649 12.415 -23.225 1.00 42.91 181 GLY A N 1
ATOM 1418 C CA . GLY A 1 181 ? 6.350 12.264 -21.951 1.00 42.91 181 GLY A CA 1
ATOM 1419 C C . GLY A 1 181 ? 7.768 11.711 -22.136 1.00 42.91 181 GLY A C 1
ATOM 1420 O O . GLY A 1 181 ? 7.986 10.502 -22.066 1.00 42.91 181 GLY A O 1
ATOM 1421 N N . ALA A 1 182 ? 8.751 12.585 -22.358 1.00 41.00 182 ALA A N 1
ATOM 1422 C CA . ALA A 1 182 ? 10.163 12.212 -22.388 1.00 41.00 182 ALA A CA 1
ATOM 1423 C C . ALA A 1 182 ? 10.654 11.834 -20.977 1.00 41.00 182 ALA A C 1
ATOM 1425 O O . ALA A 1 182 ? 10.567 12.627 -20.038 1.00 41.00 182 ALA A O 1
ATOM 1426 N N . ALA A 1 183 ? 11.195 10.627 -20.824 1.00 51.19 183 ALA A N 1
ATOM 1427 C CA . ALA A 1 183 ? 11.974 10.232 -19.656 1.00 51.19 183 ALA A CA 1
ATOM 1428 C C . ALA A 1 183 ? 13.420 9.988 -20.106 1.00 51.19 183 ALA A C 1
ATOM 1430 O O . ALA A 1 183 ? 13.663 9.181 -21.001 1.00 51.19 183 ALA A O 1
ATOM 1431 N N . GLU A 1 184 ? 14.367 10.718 -19.518 1.00 44.31 184 GLU A N 1
ATOM 1432 C CA . GLU A 1 184 ? 15.791 10.625 -19.842 1.00 44.31 184 GLU A CA 1
ATOM 1433 C C . GLU A 1 184 ? 16.436 9.498 -19.023 1.00 44.31 184 GLU A C 1
ATOM 1435 O O . GLU A 1 184 ? 16.430 9.529 -17.793 1.00 44.31 184 GLU A O 1
ATOM 1440 N N . LEU A 1 185 ? 17.003 8.502 -19.702 1.00 49.50 185 LEU A N 1
ATOM 1441 C CA . LEU A 1 185 ? 17.970 7.577 -19.116 1.00 49.50 185 LEU A CA 1
ATOM 1442 C C . LEU A 1 185 ? 19.288 7.763 -19.868 1.00 49.50 185 LEU A C 1
ATOM 1444 O O . LEU A 1 185 ? 19.352 7.513 -21.071 1.00 49.50 185 LEU A O 1
ATOM 1448 N N . GLU A 1 186 ? 20.306 8.261 -19.167 1.00 42.78 186 GLU A N 1
ATOM 1449 C CA . GLU A 1 186 ? 21.671 8.380 -19.680 1.00 42.78 186 GLU A CA 1
ATOM 1450 C C . GLU A 1 186 ? 22.414 7.060 -19.437 1.00 42.78 186 GLU A C 1
ATOM 1452 O O . GLU A 1 186 ? 22.628 6.669 -18.290 1.00 42.78 186 GLU A O 1
ATOM 1457 N N . ASP A 1 187 ? 22.828 6.386 -20.510 1.00 46.28 187 ASP A N 1
ATOM 1458 C CA . ASP A 1 187 ? 23.809 5.302 -20.422 1.00 46.28 187 ASP A CA 1
ATOM 1459 C C . ASP A 1 187 ? 25.234 5.901 -20.477 1.00 46.28 187 ASP A C 1
ATOM 1461 O O . ASP A 1 187 ? 25.586 6.577 -21.453 1.00 46.28 187 ASP A O 1
ATOM 1465 N N . GLU A 1 188 ? 26.033 5.679 -19.419 1.00 37.34 188 GLU A N 1
ATOM 1466 C CA . GLU A 1 188 ? 27.458 6.078 -19.295 1.00 37.34 188 GLU A CA 1
ATOM 1467 C C . GLU A 1 188 ? 28.433 5.223 -20.124 1.00 37.34 188 GLU A C 1
ATOM 1469 O O . GLU A 1 188 ? 28.285 3.977 -20.164 1.00 37.34 188 GLU A O 1
#

InterPro domains:
  IPR011990 Tetratricopeptide-like helical domain superfamily [G3DSA:1.25.40.10] (7-142)
  IPR011990 Tetratricopeptide-like helical domain superfamily [SSF48452] (9-74)